Protein AF-A0A6A4GDG6-F1 (afdb_monomer_lite)

Secondary structure (DSSP, 8-state):
--------SSGGGSSS--PPPHHHHHHHHHHHHHTT------------GGGGGGEEEEEEE--SSS-SSPEEEEEE--TT------------GGGTT-HHHHHHHHHHHHHHHHHHHHHHH-SS--SSSSHHHHHHHHHHHHHHHHHHHHHHHTHHHHHHHHHHHHHHHHHHT-TTS-HHHHHHHHHHHHHHHHHHHHHHHHHHHHHHHHHHHHHHHTS------SSS---B-------------

Foldseek 3Di:
DPDPPPADLALVVDPVRDHDDPVVNVVVVVVCVVVVNDPPDPDDDDDDPVQVVQKDDWDFAQDLDPDPGTFTWIFGDDPPDDDDDPADDDQQPVCVPPPVLVVLCVVLVVVLVVLQVVQVPDPDDDPCRHNVNSVVVSVVVSVVVSVVVCVVPVCPLVVLLVVLVVVLVCLCPDPVDDPVVNVVVSVVSVVVNSVSVNVVVVSVVVVVVVRVVVCVVVVVDPPPDVPDDSDRDGDDDDPPPDDDD

Organism: NCBI:txid1447944

pLDDT: mean 79.0, std 18.46, range [26.09, 96.62]

Radius of gyration: 27.35 Å; chains: 1; bounding box: 69×47×77 Å

Structure (mmCIF, N/CA/C/O backbone):
data_AF-A0A6A4GDG6-F1
#
_entry.id   AF-A0A6A4GDG6-F1
#
loop_
_atom_site.group_PDB
_atom_site.id
_atom_site.type_symbol
_atom_site.label_atom_id
_atom_site.label_alt_id
_atom_site.label_comp_id
_atom_site.label_asym_id
_atom_site.label_entity_id
_atom_site.label_seq_id
_atom_site.pdbx_PDB_ins_code
_atom_site.Cartn_x
_atom_site.Cartn_y
_atom_site.Cartn_z
_atom_site.occupancy
_atom_site.B_iso_or_equiv
_atom_site.auth_seq_id
_atom_site.auth_comp_id
_atom_site.auth_asym_id
_atom_site.auth_atom_id
_atom_site.pdbx_PDB_model_num
ATOM 1 N N . MET A 1 1 ? -25.851 -30.439 31.034 1.00 38.09 1 MET A N 1
ATOM 2 C CA . MET A 1 1 ? -26.743 -29.830 30.026 1.00 38.09 1 MET A CA 1
ATOM 3 C C . MET A 1 1 ? -26.073 -28.561 29.542 1.00 38.09 1 MET A C 1
ATOM 5 O O . MET A 1 1 ? -25.935 -27.640 30.331 1.00 38.09 1 MET A O 1
ATOM 9 N N . VAL A 1 2 ? -25.572 -28.544 28.309 1.00 38.25 2 VAL A N 1
ATOM 10 C CA . VAL A 1 2 ? -25.059 -27.316 27.688 1.00 38.25 2 VAL A CA 1
ATOM 11 C C . VAL A 1 2 ? -26.288 -26.605 27.129 1.00 38.25 2 VAL A C 1
ATOM 13 O O . VAL A 1 2 ? -26.964 -27.162 26.268 1.00 38.25 2 VAL A O 1
ATOM 16 N N . GLY A 1 3 ? -26.663 -25.477 27.732 1.00 42.44 3 GLY A N 1
ATOM 17 C CA . GLY A 1 3 ? -27.833 -24.705 27.319 1.00 42.44 3 GLY A CA 1
ATOM 18 C C . GLY A 1 3 ? -27.707 -24.230 25.873 1.00 42.44 3 GLY A C 1
ATOM 19 O O . GLY A 1 3 ? -26.603 -24.049 25.364 1.00 42.44 3 GLY A O 1
ATOM 20 N N . ASP A 1 4 ? -28.846 -24.047 25.214 1.00 44.94 4 ASP A N 1
ATOM 21 C CA . ASP A 1 4 ? -28.922 -23.476 23.872 1.00 44.94 4 ASP A CA 1
ATOM 22 C C . ASP A 1 4 ? -28.447 -22.009 23.932 1.00 44.94 4 ASP A C 1
ATOM 24 O O . ASP A 1 4 ? -29.192 -21.115 24.328 1.00 44.94 4 ASP A O 1
ATOM 28 N N . CYS A 1 5 ? -27.172 -21.756 23.615 1.00 51.16 5 CYS A N 1
ATOM 29 C CA . CYS A 1 5 ? -26.533 -20.431 23.663 1.00 51.16 5 CYS A CA 1
ATOM 30 C C . CYS A 1 5 ? -26.937 -19.513 22.492 1.00 51.16 5 CYS A C 1
ATOM 32 O O . CYS A 1 5 ? -26.194 -18.606 22.131 1.00 51.16 5 CYS A O 1
ATOM 34 N N . ASN A 1 6 ? -28.090 -19.757 21.870 1.00 61.34 6 ASN A N 1
ATOM 35 C CA . ASN A 1 6 ? -28.528 -19.104 20.636 1.00 61.34 6 ASN A CA 1
ATOM 36 C C . ASN A 1 6 ? -29.620 -18.048 20.896 1.00 61.34 6 ASN A C 1
ATOM 38 O O . ASN A 1 6 ? -30.561 -17.884 20.112 1.00 61.34 6 ASN A O 1
ATOM 42 N N . MET A 1 7 ? -29.523 -17.374 22.044 1.00 71.19 7 MET A N 1
ATOM 43 C CA . MET A 1 7 ? -30.347 -16.216 22.376 1.00 71.19 7 MET A CA 1
ATOM 44 C C . MET A 1 7 ? -29.785 -14.985 21.654 1.00 71.19 7 MET A C 1
ATOM 46 O O . MET A 1 7 ? -28.577 -14.830 21.505 1.00 71.19 7 MET A O 1
ATOM 50 N N . VAL A 1 8 ? -30.689 -14.160 21.141 1.00 67.88 8 VAL A N 1
ATOM 51 C CA . VAL A 1 8 ? -30.407 -12.966 20.347 1.00 67.88 8 VAL A CA 1
ATOM 52 C C . VAL A 1 8 ? -31.390 -11.877 20.749 1.00 67.88 8 VAL A C 1
ATOM 54 O O . VAL A 1 8 ? -32.577 -12.166 20.932 1.00 67.88 8 VAL A O 1
ATOM 57 N N . GLU A 1 9 ? -30.873 -10.667 20.923 1.00 71.56 9 GLU A N 1
ATOM 58 C CA . GLU A 1 9 ? -31.606 -9.515 21.452 1.00 71.56 9 GLU A CA 1
ATOM 59 C C . GLU A 1 9 ? -32.645 -9.026 20.456 1.00 71.56 9 GLU A C 1
ATOM 61 O O . GLU A 1 9 ? -33.833 -8.970 20.777 1.00 71.56 9 GLU A O 1
ATOM 66 N N . GLU A 1 10 ? -32.233 -8.789 19.209 1.00 72.50 10 GLU A N 1
ATOM 67 C CA . GLU A 1 10 ? -33.164 -8.395 18.169 1.00 72.50 10 GLU A CA 1
ATOM 68 C C . GLU A 1 10 ? -33.565 -9.600 17.309 1.00 72.50 10 GLU A C 1
ATOM 70 O O . GLU A 1 10 ? -32.731 -10.417 16.905 1.00 72.50 10 GLU A O 1
ATOM 75 N N . PRO A 1 11 ? -34.846 -9.715 16.920 1.00 74.31 11 PRO A N 1
ATOM 76 C CA . PRO A 1 11 ? -35.287 -10.754 15.993 1.00 74.31 11 PRO A CA 1
ATOM 77 C C . PRO A 1 11 ? -34.554 -10.700 14.647 1.00 74.31 11 PRO A C 1
ATOM 79 O O . PRO A 1 11 ? -34.454 -11.727 13.976 1.00 74.31 11 PRO A O 1
ATOM 82 N N . MET A 1 12 ? -34.057 -9.516 14.258 1.00 69.56 12 MET A N 1
ATOM 83 C CA . MET A 1 12 ? -33.271 -9.296 13.039 1.00 69.56 12 MET A CA 1
ATOM 84 C C . MET A 1 12 ? -31.941 -10.046 13.056 1.00 69.56 12 MET A C 1
ATOM 86 O O . MET A 1 12 ? -31.413 -10.399 12.002 1.00 69.56 12 MET A O 1
ATOM 90 N N . ASP A 1 13 ? -31.448 -10.369 14.245 1.00 65.06 13 ASP A N 1
ATOM 91 C CA . ASP A 1 13 ? -30.139 -10.962 14.427 1.00 65.06 13 ASP A CA 1
ATOM 92 C C . ASP A 1 13 ? -30.105 -12.480 14.271 1.00 65.06 13 ASP A C 1
ATOM 94 O O . ASP A 1 13 ? -29.056 -13.115 14.403 1.00 65.06 13 ASP A O 1
ATOM 98 N N . ARG A 1 14 ? -31.258 -13.089 13.994 1.00 69.62 14 ARG A N 1
ATOM 99 C CA . ARG A 1 14 ? -31.385 -14.523 13.758 1.00 69.62 14 ARG A CA 1
ATOM 100 C C . ARG A 1 14 ? -32.107 -14.767 12.437 1.00 69.62 14 ARG A C 1
ATOM 102 O O . ARG A 1 14 ? -33.019 -14.042 12.051 1.00 69.62 14 ARG A O 1
ATOM 109 N N . LEU A 1 15 ? -31.756 -15.865 11.771 1.00 54.66 15 LEU A N 1
ATOM 110 C CA . LEU A 1 15 ? -32.492 -16.371 10.613 1.00 54.66 15 LEU A CA 1
ATOM 111 C C . LEU A 1 15 ? -33.004 -17.792 10.901 1.00 54.66 15 LEU A C 1
ATOM 113 O O . LEU A 1 15 ? -32.192 -18.661 11.221 1.00 54.66 15 LEU A O 1
ATOM 117 N N . PRO A 1 16 ? -34.319 -18.064 10.771 1.00 69.81 16 PRO A N 1
ATOM 118 C CA . PRO A 1 16 ? -35.394 -17.119 10.433 1.00 69.81 16 PRO A CA 1
ATOM 119 C C . PRO A 1 16 ? -35.642 -16.106 11.561 1.00 69.81 16 PRO A C 1
ATOM 121 O O . PRO A 1 16 ? -35.503 -16.474 12.725 1.00 69.81 16 PRO A O 1
ATOM 124 N N . MET A 1 17 ? -36.039 -14.872 11.221 1.00 77.25 17 MET A N 1
ATOM 125 C CA . MET A 1 17 ? -36.337 -13.829 12.215 1.00 77.25 17 MET A CA 1
ATOM 126 C C . MET A 1 17 ? -37.407 -14.338 13.183 1.00 77.25 17 MET A C 1
ATOM 128 O O . MET A 1 17 ? -38.542 -14.608 12.788 1.00 77.25 17 MET A O 1
ATOM 132 N N . ARG A 1 18 ? -37.024 -14.536 14.445 1.00 76.06 18 ARG A N 1
ATOM 133 C CA . ARG A 1 18 ? -37.922 -14.958 15.527 1.00 76.06 18 ARG A CA 1
ATOM 134 C C . ARG A 1 18 ? -37.472 -14.296 16.817 1.00 76.06 18 ARG A C 1
ATOM 136 O O . ARG A 1 18 ? -36.309 -14.424 17.195 1.00 76.06 18 ARG A O 1
ATOM 143 N N . SER A 1 19 ? -38.398 -13.657 17.511 1.00 77.31 19 SER A N 1
ATOM 144 C CA . SER A 1 19 ? -38.137 -13.099 18.834 1.00 77.31 19 SER A CA 1
ATOM 145 C C . SER A 1 19 ? -37.861 -14.215 19.842 1.00 77.31 19 SER A C 1
ATOM 147 O O . SER A 1 19 ? -38.465 -15.290 19.774 1.00 77.31 19 SER A O 1
ATOM 149 N N . ASN A 1 20 ? -36.941 -13.973 20.775 1.00 82.81 20 ASN A N 1
ATOM 150 C CA . ASN A 1 20 ? -36.818 -14.813 21.963 1.00 82.81 20 ASN A CA 1
ATOM 151 C C . ASN A 1 20 ? -37.909 -14.458 22.980 1.00 82.81 20 ASN A C 1
ATOM 153 O O . ASN A 1 20 ? -38.685 -13.522 22.785 1.00 82.81 20 ASN A O 1
ATOM 157 N N . LYS A 1 21 ? -38.018 -15.250 24.050 1.00 85.38 21 LYS A N 1
ATOM 158 C CA . LYS A 1 21 ? -38.962 -14.953 25.133 1.00 85.38 21 LYS A CA 1
ATOM 159 C C . LYS A 1 21 ? -38.570 -13.620 25.772 1.00 85.38 21 LYS A C 1
ATOM 161 O O . LYS A 1 21 ? -37.414 -13.487 26.157 1.00 85.38 21 LYS A O 1
ATOM 166 N N . ALA A 1 22 ? -39.528 -12.706 25.932 1.00 81.75 22 ALA A N 1
ATOM 167 C CA . ALA A 1 22 ? -39.302 -11.383 26.525 1.00 81.75 22 ALA A CA 1
ATOM 168 C C . ALA A 1 22 ? -38.526 -11.474 27.848 1.00 81.75 22 ALA A C 1
ATOM 170 O O . ALA A 1 22 ? -37.443 -10.924 27.947 1.00 81.75 22 ALA A O 1
ATOM 171 N N . ALA A 1 23 ? -38.954 -12.357 28.756 1.00 83.50 23 ALA A N 1
ATOM 172 C CA . ALA A 1 23 ? -38.288 -12.573 30.043 1.00 83.50 23 ALA A CA 1
ATOM 173 C C . ALA A 1 23 ? -36.791 -12.952 29.962 1.00 83.50 23 ALA A C 1
ATOM 175 O O . ALA A 1 23 ? -36.058 -12.729 30.917 1.00 83.50 23 ALA A O 1
ATOM 176 N N . LEU A 1 24 ? -36.330 -13.561 28.860 1.00 80.50 24 LEU A N 1
ATOM 177 C CA . LEU A 1 24 ? -34.904 -13.858 28.656 1.00 80.50 24 LEU A CA 1
ATOM 178 C C . LEU A 1 24 ? -34.122 -12.637 28.164 1.00 80.50 24 LEU A C 1
ATOM 180 O O . LEU A 1 24 ? -32.954 -12.504 28.512 1.00 80.50 24 LEU A O 1
ATOM 184 N N . VAL A 1 25 ? -34.749 -11.796 27.340 1.00 81.06 25 VAL A N 1
ATOM 185 C CA . VAL A 1 25 ? -34.162 -10.539 26.858 1.00 81.06 25 VAL A CA 1
ATOM 186 C C . VAL A 1 25 ? -34.097 -9.542 28.014 1.00 81.06 25 VAL A C 1
ATOM 188 O O . VAL A 1 25 ? -33.025 -9.025 28.294 1.00 81.06 25 VAL A O 1
ATOM 191 N N . ASP A 1 26 ? -35.184 -9.411 28.778 1.00 84.38 26 ASP A N 1
ATOM 192 C CA . ASP A 1 26 ? -35.259 -8.545 29.960 1.00 84.38 26 ASP A CA 1
ATOM 193 C C . ASP A 1 26 ? -34.197 -8.931 31.007 1.00 84.38 26 ASP A C 1
ATOM 195 O O . ASP A 1 26 ? -33.475 -8.080 31.515 1.00 84.38 26 ASP A O 1
ATOM 199 N N . ALA A 1 27 ? -34.019 -10.231 31.276 1.00 85.75 27 ALA A N 1
ATOM 200 C CA . ALA A 1 27 ? -32.991 -10.705 32.206 1.00 85.75 27 ALA A CA 1
ATOM 201 C C . ALA A 1 27 ? -31.555 -10.430 31.718 1.00 85.75 27 ALA A C 1
ATOM 203 O O . ALA A 1 27 ? -30.645 -10.259 32.532 1.00 85.75 27 ALA A O 1
ATOM 204 N N . LEU A 1 28 ? -31.330 -10.415 30.399 1.00 81.69 28 LEU A N 1
ATOM 205 C CA . LEU A 1 28 ? -30.042 -10.032 29.828 1.00 81.69 28 LEU A CA 1
ATOM 206 C C . LEU A 1 28 ? -29.818 -8.524 29.950 1.00 81.69 28 LEU A C 1
ATOM 208 O O . LEU A 1 28 ? -28.717 -8.114 30.307 1.00 81.69 28 LEU A O 1
ATOM 212 N N . ASP A 1 29 ? -30.838 -7.716 29.678 1.00 82.38 29 ASP A N 1
ATOM 213 C CA . ASP A 1 29 ? -30.764 -6.261 29.804 1.00 82.38 29 ASP A CA 1
ATOM 214 C C . ASP A 1 29 ? -30.529 -5.838 31.260 1.00 82.38 29 ASP A C 1
ATOM 216 O O . ASP A 1 29 ? -29.665 -4.998 31.525 1.00 82.38 29 ASP A O 1
ATOM 220 N N . ASP A 1 30 ? -31.179 -6.500 32.219 1.00 86.50 30 ASP A N 1
ATOM 221 C CA . ASP A 1 30 ? -30.915 -6.324 33.651 1.00 86.50 30 ASP A CA 1
ATOM 222 C C . ASP A 1 30 ? -29.470 -6.696 34.012 1.00 86.50 30 ASP A C 1
ATOM 224 O O . ASP A 1 30 ? -28.796 -5.972 34.753 1.00 86.50 30 ASP A O 1
ATOM 228 N N . LEU A 1 31 ? -28.952 -7.802 33.465 1.00 83.25 31 LEU A N 1
ATOM 229 C CA . LEU A 1 31 ? -27.565 -8.220 33.673 1.00 83.25 31 LEU A CA 1
ATOM 230 C C . LEU A 1 31 ? -26.576 -7.206 33.083 1.00 83.25 31 LEU A C 1
ATOM 232 O O . LEU A 1 31 ? -25.590 -6.865 33.737 1.00 83.25 31 LEU A O 1
ATOM 236 N N . LYS A 1 32 ? -26.836 -6.696 31.876 1.00 81.00 32 LYS A N 1
ATOM 237 C CA . LYS A 1 32 ? -26.015 -5.660 31.235 1.00 81.00 32 LYS A CA 1
ATOM 238 C C . LYS A 1 32 ? -26.018 -4.374 32.045 1.00 81.00 32 LYS A C 1
ATOM 240 O O . LYS A 1 32 ? -24.951 -3.824 32.290 1.00 81.00 32 LYS A O 1
ATOM 245 N N . SER A 1 33 ? -27.192 -3.935 32.495 1.00 83.12 33 SER A N 1
ATOM 246 C CA . SER A 1 33 ? -27.355 -2.767 33.362 1.00 83.12 33 SER A CA 1
ATOM 247 C C . SER A 1 33 ? -26.563 -2.930 34.663 1.00 83.12 33 SER A C 1
ATOM 249 O O . SER A 1 33 ? -25.775 -2.062 35.037 1.00 83.12 33 SER A O 1
ATOM 251 N N . THR A 1 34 ? -26.675 -4.101 35.297 1.00 89.44 34 THR A N 1
ATOM 252 C CA . THR A 1 34 ? -25.958 -4.438 36.536 1.00 89.44 34 THR A CA 1
ATOM 253 C C . THR A 1 34 ? -24.442 -4.432 36.342 1.00 89.44 34 THR A C 1
ATOM 255 O O . THR A 1 34 ? -23.703 -3.951 37.199 1.00 89.44 34 THR A O 1
ATOM 258 N N . LEU A 1 35 ? -23.969 -4.960 35.213 1.00 83.81 35 LEU A N 1
ATOM 259 C CA . LEU A 1 35 ? -22.548 -5.031 34.876 1.00 83.81 35 LEU A CA 1
ATOM 260 C C . LEU A 1 35 ? -22.025 -3.765 34.180 1.00 83.81 35 LEU A C 1
ATOM 262 O O . LEU A 1 35 ? -20.855 -3.733 33.804 1.00 83.81 35 LEU A O 1
ATOM 266 N N . GLN A 1 36 ? -22.871 -2.743 33.996 1.00 78.25 36 GLN A N 1
ATOM 267 C CA . GLN A 1 36 ? -22.561 -1.520 33.247 1.00 78.25 36 GLN A CA 1
ATOM 268 C C . GLN A 1 36 ? -21.996 -1.814 31.843 1.00 78.25 36 GLN A C 1
ATOM 270 O O . GLN A 1 36 ? -21.101 -1.131 31.344 1.00 78.25 36 GLN A O 1
ATOM 275 N N . MET A 1 37 ? -22.500 -2.873 31.204 1.00 65.88 37 MET A N 1
ATOM 276 C CA . MET A 1 37 ? -22.090 -3.286 29.867 1.00 65.88 37 MET A CA 1
ATOM 277 C C . MET A 1 37 ? -22.925 -2.556 28.820 1.00 65.88 37 MET A C 1
ATOM 279 O O . MET A 1 37 ? -24.129 -2.769 28.706 1.00 65.88 37 MET A O 1
ATOM 283 N N . GLU A 1 38 ? -22.270 -1.741 28.002 1.00 60.72 38 GLU A N 1
ATOM 284 C CA . GLU A 1 38 ? -22.886 -1.142 26.821 1.00 60.72 38 GLU A CA 1
ATOM 285 C C . GLU A 1 38 ? -22.623 -2.018 25.590 1.00 60.72 38 GLU A C 1
ATOM 287 O O . GLU A 1 38 ? -21.466 -2.250 25.218 1.00 60.72 38 GLU A O 1
ATOM 292 N N . ASP A 1 39 ? -23.685 -2.476 24.917 1.00 58.97 39 ASP A N 1
ATOM 293 C CA . ASP A 1 39 ? -23.534 -3.099 23.600 1.00 58.97 39 ASP A CA 1
ATOM 294 C C . ASP A 1 39 ? -23.290 -2.016 22.542 1.00 58.97 39 ASP A C 1
ATOM 296 O O . ASP A 1 39 ? -24.206 -1.378 22.028 1.00 58.97 39 ASP A O 1
ATOM 300 N N . ARG A 1 40 ? -22.012 -1.774 22.239 1.00 58.09 40 ARG A N 1
ATOM 301 C CA . ARG A 1 40 ? -21.582 -0.824 21.201 1.00 58.09 40 ARG A CA 1
ATOM 302 C C . ARG A 1 40 ? -21.318 -1.498 19.845 1.00 58.09 40 ARG A C 1
ATOM 304 O O . ARG A 1 40 ? -20.827 -0.838 18.928 1.00 58.09 40 ARG A O 1
ATOM 311 N N . CYS A 1 41 ? -21.570 -2.805 19.697 1.00 60.81 41 CYS A N 1
ATOM 312 C CA . CYS A 1 41 ? -21.223 -3.569 18.491 1.00 60.81 41 CYS A CA 1
ATOM 313 C C . CYS A 1 41 ? -22.431 -3.786 17.564 1.00 60.81 41 CYS A C 1
ATOM 315 O O . CYS A 1 41 ? -22.992 -4.876 17.462 1.00 60.81 41 CYS A O 1
ATOM 317 N N . LEU A 1 42 ? -22.779 -2.740 16.814 1.00 71.75 42 LEU A N 1
ATOM 318 C CA . LEU A 1 42 ? -23.884 -2.761 15.844 1.00 71.75 42 LEU A CA 1
ATOM 319 C C . LEU A 1 42 ? -23.565 -3.557 14.562 1.00 71.75 42 LEU A C 1
ATOM 321 O O . LEU A 1 42 ? -24.458 -4.083 13.901 1.00 71.75 42 LEU A O 1
ATOM 325 N N . ASP A 1 43 ? -22.289 -3.665 14.190 1.00 80.31 43 ASP A N 1
ATOM 326 C CA . ASP A 1 43 ? -21.874 -4.234 12.906 1.00 80.31 43 ASP A CA 1
ATOM 327 C C . ASP A 1 43 ? -21.747 -5.771 12.958 1.00 80.31 43 ASP A C 1
ATOM 329 O O . ASP A 1 43 ? -20.853 -6.320 13.606 1.00 80.31 43 ASP A O 1
ATOM 333 N N . ARG A 1 44 ? -22.619 -6.487 12.230 1.00 79.31 44 ARG A N 1
ATOM 334 C CA . ARG A 1 44 ? -22.732 -7.962 12.266 1.00 79.31 44 ARG A CA 1
ATOM 335 C C . ARG A 1 44 ? -22.587 -8.585 10.875 1.00 79.31 44 ARG A C 1
ATOM 337 O O . ARG A 1 44 ? -22.995 -8.011 9.867 1.00 79.31 44 ARG A O 1
ATOM 344 N N . ILE A 1 45 ? -22.003 -9.786 10.802 1.00 82.56 45 ILE A N 1
ATOM 345 C CA . ILE A 1 45 ? -21.896 -10.568 9.556 1.00 82.56 45 ILE A CA 1
ATOM 346 C C . ILE A 1 45 ? -22.465 -11.967 9.792 1.00 82.56 45 ILE A C 1
ATOM 348 O O . ILE A 1 45 ? -21.859 -12.785 10.481 1.00 82.56 45 ILE A O 1
ATOM 352 N N . TYR A 1 46 ? -23.597 -12.263 9.156 1.00 84.50 46 TYR A N 1
ATOM 353 C CA . TYR A 1 46 ? -24.209 -13.590 9.192 1.00 84.50 46 TYR A CA 1
ATOM 354 C C . TYR A 1 46 ? -23.627 -14.502 8.117 1.00 84.50 46 TYR A C 1
ATOM 356 O O . TYR A 1 46 ? -23.493 -14.128 6.950 1.00 84.50 46 TYR A O 1
ATOM 364 N N . VAL A 1 47 ? -23.312 -15.735 8.508 1.00 81.62 47 VAL A N 1
ATOM 365 C CA . VAL A 1 47 ? -22.798 -16.775 7.616 1.00 81.62 47 VAL A CA 1
ATOM 366 C C . VAL A 1 47 ? -23.657 -18.020 7.791 1.00 81.62 47 VAL A C 1
ATOM 368 O O . VAL A 1 47 ? -23.969 -18.422 8.907 1.00 81.62 47 VAL A O 1
ATOM 371 N N . ARG A 1 48 ? -24.039 -18.659 6.680 1.00 82.38 48 ARG A N 1
ATOM 372 C CA . ARG A 1 48 ? -24.719 -19.961 6.719 1.00 82.38 48 ARG A CA 1
ATOM 373 C C . ARG A 1 48 ? -23.796 -20.994 7.366 1.00 82.38 48 ARG A C 1
ATOM 375 O O . ARG A 1 48 ? -22.629 -21.053 6.999 1.00 82.38 48 ARG A O 1
ATOM 382 N N . THR A 1 49 ? -24.322 -21.875 8.213 1.00 82.12 49 THR A N 1
ATOM 383 C CA . THR A 1 49 ? -23.539 -22.919 8.905 1.00 82.12 49 THR A CA 1
ATOM 384 C C . THR A 1 49 ? -22.674 -23.751 7.952 1.00 82.12 49 THR A C 1
ATOM 386 O O . THR A 1 49 ? -21.515 -23.999 8.219 1.00 82.12 49 THR A O 1
ATOM 389 N N . GLN A 1 50 ? -23.173 -24.087 6.761 1.00 83.50 50 GLN A N 1
ATOM 390 C CA . GLN A 1 50 ? -22.405 -24.831 5.743 1.00 83.50 50 GLN A CA 1
ATOM 391 C C . GLN A 1 50 ? -21.186 -24.067 5.184 1.00 83.50 50 GLN A C 1
ATOM 393 O O . GLN A 1 50 ? -20.340 -24.633 4.494 1.00 83.50 50 GLN A O 1
ATOM 398 N N . CYS A 1 51 ? -21.130 -22.757 5.403 1.00 81.25 51 CYS A N 1
ATOM 399 C CA . CYS A 1 51 ? -20.073 -21.869 4.945 1.00 81.25 51 CYS A CA 1
ATOM 400 C C . CYS A 1 51 ? -19.141 -21.428 6.082 1.00 81.25 51 CYS A C 1
ATOM 402 O O . CYS A 1 51 ? -18.145 -20.772 5.777 1.00 81.25 51 CYS A O 1
ATOM 404 N N . SER A 1 52 ? -19.423 -21.778 7.347 1.00 83.75 52 SER A N 1
ATOM 405 C CA . SER A 1 52 ? -18.610 -21.360 8.501 1.00 83.75 52 SER A CA 1
ATOM 406 C C . SER A 1 52 ? -17.169 -21.835 8.381 1.00 83.75 52 SER A C 1
ATOM 408 O O . SER A 1 52 ? -16.254 -21.048 8.598 1.00 83.75 52 SER A O 1
ATOM 410 N N . ASP A 1 53 ? -16.969 -23.070 7.921 1.00 86.00 53 ASP A N 1
ATOM 411 C CA . ASP A 1 53 ? -15.645 -23.695 7.785 1.00 86.00 53 ASP A CA 1
ATOM 412 C C . ASP A 1 53 ? -14.750 -22.970 6.771 1.00 86.00 53 ASP A C 1
ATOM 414 O O . ASP A 1 53 ? -13.527 -23.086 6.785 1.00 86.00 53 ASP A O 1
ATOM 418 N N . ASN A 1 54 ? -15.365 -22.192 5.880 1.00 86.94 54 ASN A N 1
ATOM 419 C CA . ASN A 1 54 ? -14.694 -21.419 4.846 1.00 86.94 54 ASN A CA 1
ATOM 420 C C . ASN A 1 54 ? -14.517 -19.934 5.214 1.00 86.94 54 ASN A C 1
ATOM 422 O O . ASN A 1 54 ? -13.981 -19.164 4.409 1.00 86.94 54 ASN A O 1
ATOM 426 N N . CYS A 1 55 ? -14.987 -19.524 6.395 1.00 88.88 55 CYS A N 1
ATOM 427 C CA . CYS A 1 55 ? -14.879 -18.171 6.926 1.00 88.88 55 CYS A CA 1
ATOM 428 C C . CYS A 1 55 ? -13.784 -18.105 7.992 1.00 88.88 55 CYS A C 1
ATOM 430 O O . CYS A 1 55 ? -13.842 -18.781 9.012 1.00 88.88 55 CYS A O 1
ATOM 432 N N . PHE A 1 56 ? -12.792 -17.243 7.797 1.00 89.31 56 PHE A N 1
ATOM 433 C CA . PHE A 1 56 ? -11.663 -17.104 8.716 1.00 89.31 56 PHE A CA 1
ATOM 434 C C . PHE A 1 56 ? -11.151 -15.661 8.763 1.00 89.31 56 PHE A C 1
ATOM 436 O O . PHE A 1 56 ? -11.517 -14.821 7.940 1.00 89.31 56 PHE A O 1
ATOM 443 N N . LYS A 1 57 ? -10.253 -15.368 9.716 1.00 89.38 57 LYS A N 1
ATOM 444 C CA . LYS A 1 57 ? -9.666 -14.026 9.927 1.00 89.38 57 LYS A CA 1
ATOM 445 C C . LYS A 1 57 ? -10.733 -12.940 10.115 1.00 89.38 57 LYS A C 1
ATOM 447 O O . LYS A 1 57 ? -10.709 -11.924 9.421 1.00 89.38 57 LYS A O 1
ATOM 452 N N . TRP A 1 58 ? -11.641 -13.184 11.054 1.00 89.25 58 TRP A N 1
ATOM 453 C CA . TRP A 1 58 ? -12.576 -12.188 11.566 1.00 89.25 58 TRP A CA 1
ATOM 454 C C . TRP A 1 58 ? -11.800 -11.067 12.256 1.00 89.25 58 TRP A C 1
ATOM 456 O O . TRP A 1 58 ? -10.907 -11.339 13.059 1.00 89.25 58 TRP A O 1
ATOM 466 N N . LYS A 1 59 ? -12.072 -9.821 11.873 1.00 86.38 59 LYS A N 1
ATOM 467 C CA . LYS A 1 59 ? -11.338 -8.640 12.335 1.00 86.38 59 LYS A CA 1
ATOM 468 C C . LYS A 1 59 ? -12.270 -7.449 12.476 1.00 86.38 59 LYS A C 1
ATOM 470 O O . LYS A 1 59 ? -13.089 -7.219 11.588 1.00 86.38 59 LYS A O 1
ATOM 475 N N . ILE A 1 60 ? -12.061 -6.670 13.531 1.00 87.00 60 ILE A N 1
ATOM 476 C CA . ILE A 1 60 ? -12.687 -5.367 13.749 1.00 87.00 60 ILE A CA 1
ATOM 477 C C . ILE A 1 60 ? -11.558 -4.338 13.708 1.00 87.00 60 ILE A C 1
ATOM 479 O O . ILE A 1 60 ? -10.731 -4.282 14.613 1.00 87.00 60 ILE A O 1
ATOM 483 N N . GLU A 1 61 ? -11.468 -3.579 12.621 1.00 84.81 61 GLU A N 1
ATOM 484 C CA . GLU A 1 61 ? -10.361 -2.647 12.368 1.00 84.81 61 GLU A CA 1
ATOM 485 C C . GLU A 1 61 ? -10.902 -1.236 12.123 1.00 84.81 61 GLU A C 1
ATOM 487 O O . GLU A 1 61 ? -12.059 -1.051 11.747 1.00 84.81 61 GLU A O 1
ATOM 492 N N . LEU A 1 62 ? -10.068 -0.216 12.323 1.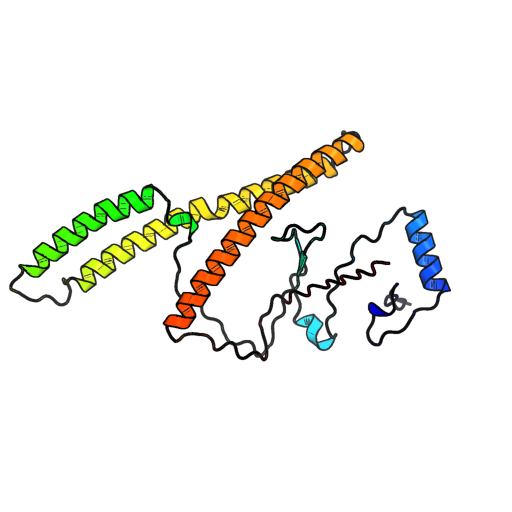00 84.31 62 LEU A N 1
ATOM 493 C CA . LEU A 1 62 ? -10.450 1.149 11.974 1.00 84.31 62 LEU A CA 1
ATOM 494 C C . LEU A 1 62 ? -10.747 1.256 10.476 1.00 84.31 62 LEU A C 1
ATOM 496 O O . LEU A 1 62 ? -10.044 0.718 9.619 1.00 84.31 62 LEU A O 1
ATOM 500 N N . SER A 1 63 ? -11.828 1.962 10.178 1.00 82.31 63 SER A N 1
ATOM 501 C CA . SER A 1 63 ? -12.298 2.204 8.827 1.00 82.31 63 SER A CA 1
ATOM 502 C C . SER A 1 63 ? -11.384 3.201 8.105 1.00 82.31 63 SER A C 1
ATOM 504 O O . SER A 1 63 ? -10.916 4.190 8.667 1.00 82.31 63 SER A O 1
ATOM 506 N N . GLY A 1 64 ? -11.156 2.974 6.808 1.00 79.00 64 GLY A N 1
ATOM 507 C CA . GLY A 1 64 ? -10.514 3.963 5.935 1.00 79.00 64 GLY A CA 1
ATOM 508 C C . GLY A 1 64 ? -11.425 5.139 5.558 1.00 79.00 64 GLY A C 1
ATOM 509 O O . GLY A 1 64 ? -11.019 5.989 4.767 1.00 79.00 64 GLY A O 1
ATOM 510 N N . LEU A 1 65 ? -12.657 5.155 6.063 1.00 80.38 65 LEU A N 1
ATOM 511 C CA . LEU A 1 65 ? -13.656 6.198 5.871 1.00 80.38 65 LEU A CA 1
ATOM 512 C C . LEU A 1 65 ? -13.818 6.970 7.184 1.00 80.38 65 LEU A C 1
ATOM 514 O O . LEU A 1 65 ? -13.555 6.440 8.262 1.00 80.38 65 LEU A O 1
ATOM 518 N N . LYS A 1 66 ? -14.232 8.236 7.096 1.00 79.62 66 LYS A N 1
ATOM 519 C CA . LYS A 1 66 ? -14.520 9.055 8.276 1.00 79.62 66 LYS A CA 1
ATOM 520 C C . LYS A 1 66 ? -15.876 8.627 8.842 1.00 79.62 66 LYS A C 1
ATOM 522 O O . LYS A 1 66 ? -16.896 9.211 8.500 1.00 79.62 66 LYS A O 1
ATOM 527 N N . THR A 1 67 ? -15.855 7.570 9.640 1.00 83.12 67 THR A N 1
ATOM 528 C CA . THR A 1 67 ? -17.003 7.011 10.353 1.00 83.12 67 THR A CA 1
ATOM 529 C C . THR A 1 67 ? -16.630 6.863 11.822 1.00 83.12 67 THR A C 1
ATOM 531 O O . THR A 1 67 ? -15.467 6.630 12.154 1.00 83.12 67 THR A O 1
ATOM 534 N N . ASP A 1 68 ? -17.616 7.003 12.687 1.00 76.12 68 ASP A N 1
ATOM 535 C CA . ASP A 1 68 ? -17.581 6.652 14.109 1.00 76.12 68 ASP A CA 1
ATOM 536 C C . ASP A 1 68 ? -17.622 5.130 14.343 1.00 76.12 68 ASP A C 1
ATOM 538 O O . ASP A 1 68 ? -17.221 4.653 15.401 1.00 76.12 68 ASP A O 1
ATOM 542 N N . HIS A 1 69 ? -17.984 4.353 13.321 1.00 81.06 69 HIS A N 1
ATOM 543 C CA . HIS A 1 69 ? -17.930 2.891 13.342 1.00 81.06 69 HIS A CA 1
ATOM 544 C C . HIS A 1 69 ? -16.568 2.312 12.924 1.00 81.06 69 HIS A C 1
ATOM 546 O O . HIS A 1 69 ? -15.908 2.797 11.992 1.00 81.06 69 HIS A O 1
ATOM 552 N N . LYS A 1 70 ? -16.179 1.204 13.573 1.00 83.81 70 LYS A N 1
ATOM 553 C CA . LYS A 1 70 ? -15.089 0.325 13.121 1.00 83.81 70 LYS A CA 1
ATOM 554 C C . LYS A 1 70 ? -15.609 -0.631 12.047 1.00 83.81 70 LYS A C 1
ATOM 556 O O . LYS A 1 70 ? -16.755 -1.049 12.056 1.00 83.81 70 LYS A O 1
ATOM 561 N N . MET A 1 71 ? -14.744 -1.017 11.121 1.00 85.56 71 MET A N 1
ATOM 562 C CA . MET A 1 71 ? -15.090 -1.937 10.047 1.00 85.56 71 MET A CA 1
ATOM 563 C C . MET A 1 71 ? -14.932 -3.387 10.501 1.00 85.56 71 MET A C 1
ATOM 565 O O . MET A 1 71 ? -13.821 -3.839 10.793 1.00 85.56 71 MET A O 1
ATOM 569 N N . VAL A 1 72 ? -16.030 -4.139 10.472 1.00 87.19 72 VAL A N 1
ATOM 570 C CA . VAL A 1 72 ? -16.016 -5.593 10.658 1.00 87.19 72 VAL A CA 1
ATOM 571 C C . VAL A 1 72 ? -15.719 -6.269 9.323 1.00 87.19 72 VAL A C 1
ATOM 573 O O . VAL A 1 72 ? -16.283 -5.927 8.282 1.00 87.19 72 VAL A O 1
ATOM 576 N N . SER A 1 73 ? -14.786 -7.219 9.317 1.00 88.56 73 SER A N 1
ATOM 577 C CA . SER A 1 73 ? -14.407 -7.940 8.104 1.00 88.56 73 SER A CA 1
ATOM 578 C C . SER A 1 73 ? -14.137 -9.417 8.359 1.00 88.56 73 SER A C 1
ATOM 580 O O . SER A 1 73 ? -13.563 -9.800 9.376 1.00 88.56 73 SER A O 1
ATOM 582 N N . VAL A 1 74 ? -14.516 -10.243 7.384 1.00 89.81 74 VAL A N 1
ATOM 583 C CA . VAL A 1 74 ? -14.256 -11.686 7.340 1.00 89.81 74 VAL A CA 1
ATOM 584 C C . VAL A 1 74 ? -13.604 -12.041 6.005 1.00 89.81 74 VAL A C 1
ATOM 586 O O . VAL A 1 74 ? -13.882 -11.416 4.973 1.00 89.81 74 VAL A O 1
ATOM 589 N N . ARG A 1 75 ? -12.710 -13.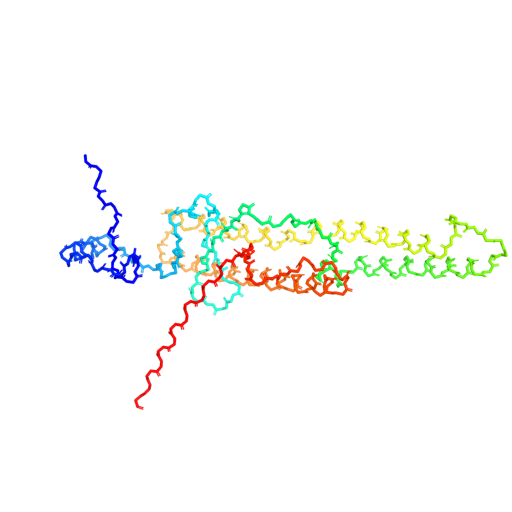035 5.995 1.00 88.44 75 ARG A N 1
ATOM 590 C CA . ARG A 1 75 ? -12.258 -13.660 4.747 1.00 88.44 75 ARG A CA 1
ATOM 591 C C . ARG A 1 75 ? -13.067 -14.914 4.485 1.00 88.44 75 ARG A C 1
ATOM 593 O O . ARG A 1 75 ? -13.153 -15.780 5.344 1.00 88.44 75 ARG A O 1
ATOM 600 N N . PHE A 1 76 ? -13.585 -15.012 3.270 1.00 89.00 76 PHE A N 1
ATOM 601 C CA . PHE A 1 76 ? -14.308 -16.175 2.785 1.00 89.00 76 PHE A CA 1
ATOM 602 C C . PHE A 1 76 ? -13.564 -16.796 1.603 1.00 89.00 76 PHE A C 1
ATOM 604 O O . PHE A 1 76 ? -13.147 -16.074 0.692 1.00 89.00 76 PHE A O 1
ATOM 611 N N . THR A 1 77 ? -13.406 -18.118 1.602 1.00 85.19 77 THR A N 1
ATOM 612 C CA . THR A 1 77 ? -12.853 -18.880 0.470 1.00 85.19 77 THR A CA 1
ATOM 613 C C . THR A 1 77 ? -13.877 -19.854 -0.078 1.00 85.19 77 THR A C 1
ATOM 615 O O . THR A 1 77 ? -14.574 -20.508 0.679 1.00 85.19 77 THR A O 1
ATOM 618 N N . SER A 1 78 ? -13.951 -20.021 -1.397 1.00 82.12 78 SER A N 1
ATOM 619 C CA . SER A 1 78 ? -14.755 -21.103 -1.977 1.00 82.12 78 SER A CA 1
ATOM 620 C C . SER A 1 78 ? -13.841 -22.201 -2.505 1.00 82.12 78 SER A C 1
ATOM 622 O O . SER A 1 78 ? -12.778 -21.900 -3.046 1.00 82.12 78 SER A O 1
ATOM 624 N N . LYS A 1 79 ? -14.266 -23.467 -2.400 1.00 78.00 79 LYS A N 1
ATOM 625 C CA . LYS A 1 79 ? -13.541 -24.610 -2.989 1.00 78.00 79 LYS A CA 1
ATOM 626 C C . LYS A 1 79 ? -13.347 -24.463 -4.505 1.00 78.00 79 LYS A C 1
ATOM 628 O O . LYS A 1 79 ? -12.391 -24.986 -5.053 1.00 78.00 79 LYS A O 1
ATOM 633 N N . SER A 1 80 ? -14.241 -23.728 -5.171 1.00 81.56 80 SER A N 1
ATOM 634 C CA . SER A 1 80 ? -14.188 -23.437 -6.607 1.00 81.56 80 SER A CA 1
ATOM 635 C C . SER A 1 80 ? -13.488 -22.115 -6.946 1.00 81.56 80 SER A C 1
ATOM 637 O O . SER A 1 80 ? -13.660 -21.618 -8.057 1.00 81.56 80 SER A O 1
ATOM 639 N N . ALA A 1 81 ? -12.800 -21.469 -5.998 1.00 76.50 81 ALA A N 1
ATOM 640 C CA . ALA A 1 81 ? -12.131 -20.204 -6.279 1.00 76.50 81 ALA A CA 1
ATOM 641 C C . ALA A 1 81 ? -10.990 -20.439 -7.287 1.00 76.50 81 ALA A C 1
ATOM 643 O O . ALA A 1 81 ? -10.160 -21.320 -7.055 1.00 76.50 81 ALA A O 1
ATOM 644 N N . PRO A 1 82 ? -10.922 -19.675 -8.391 1.00 79.25 82 PRO A N 1
ATOM 645 C CA . PRO A 1 82 ? -9.849 -19.838 -9.361 1.00 79.25 82 PRO A CA 1
ATOM 646 C C . PRO A 1 82 ? -8.502 -19.492 -8.724 1.00 79.25 82 PRO A C 1
ATOM 648 O O . PRO A 1 82 ? -8.407 -18.590 -7.885 1.00 79.25 82 PRO A O 1
ATOM 651 N N . LEU A 1 83 ? -7.444 -20.183 -9.153 1.00 77.44 83 LEU A N 1
ATOM 652 C CA . LEU A 1 83 ? -6.087 -19.869 -8.725 1.00 77.44 83 LEU A CA 1
ATOM 653 C C . LEU A 1 83 ? -5.692 -18.489 -9.271 1.00 77.44 83 LEU A C 1
ATOM 655 O O . LEU A 1 83 ? -5.416 -18.321 -10.458 1.00 77.44 83 LEU A O 1
ATOM 659 N N . VAL A 1 84 ? -5.663 -17.487 -8.395 1.00 72.19 84 VAL A N 1
ATOM 660 C CA . VAL A 1 84 ? -5.189 -16.145 -8.743 1.00 72.19 84 VAL A CA 1
ATOM 661 C C . VAL A 1 84 ? -3.662 -16.147 -8.684 1.00 72.19 84 VAL A C 1
ATOM 663 O O . VAL A 1 84 ? -3.079 -16.194 -7.602 1.00 72.19 84 VAL A O 1
ATOM 666 N N . GLY A 1 85 ? -3.009 -16.103 -9.848 1.00 74.75 85 GLY A N 1
ATOM 667 C CA . GLY A 1 85 ? -1.551 -15.988 -9.939 1.00 74.75 85 GLY A CA 1
ATOM 668 C C . GLY A 1 85 ? -1.013 -14.684 -9.329 1.00 74.75 85 GLY A C 1
ATOM 669 O O . GLY A 1 85 ? -1.754 -13.731 -9.092 1.00 74.75 85 GLY A O 1
ATOM 670 N N . GLY A 1 86 ? 0.306 -14.613 -9.115 1.00 70.19 86 GLY A N 1
ATOM 671 C CA . GLY A 1 86 ? 0.970 -13.491 -8.427 1.00 70.19 86 GLY A CA 1
ATOM 672 C C . GLY A 1 86 ? 0.811 -12.109 -9.082 1.00 70.19 86 GLY A C 1
ATOM 673 O O . GLY A 1 86 ? 1.081 -11.091 -8.444 1.00 70.19 86 GLY A O 1
ATOM 674 N N . GLY A 1 87 ? 0.325 -12.056 -10.324 1.00 75.00 87 GLY A N 1
ATOM 675 C CA . GLY A 1 87 ? 0.083 -10.814 -11.046 1.00 75.00 87 GLY A CA 1
ATOM 676 C C . GLY A 1 87 ? 1.338 -10.196 -11.653 1.00 75.00 87 GLY A C 1
ATOM 677 O O . GLY A 1 87 ? 2.454 -10.685 -11.485 1.00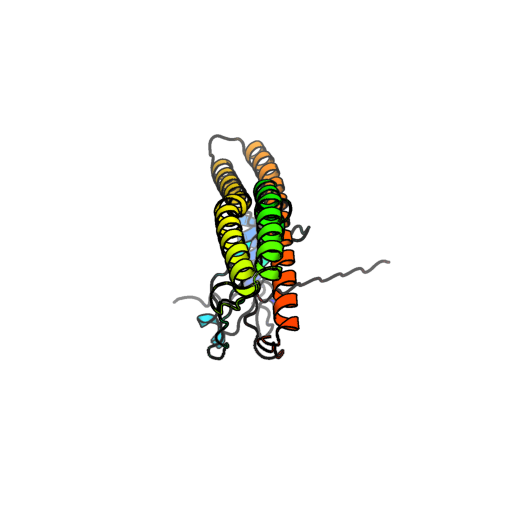 75.00 87 GLY A O 1
ATOM 678 N N . ARG A 1 88 ? 1.153 -9.091 -12.382 1.00 76.88 88 ARG A N 1
ATOM 679 C CA . ARG A 1 88 ? 2.268 -8.257 -12.844 1.00 76.88 88 ARG A CA 1
ATOM 680 C C . ARG A 1 88 ? 2.661 -7.282 -11.742 1.00 76.88 88 ARG A C 1
ATOM 682 O O . ARG A 1 88 ? 1.808 -6.716 -11.058 1.00 76.88 88 ARG A O 1
ATOM 689 N N . TRP A 1 89 ? 3.963 -7.074 -11.588 1.00 82.31 89 TRP A N 1
ATOM 690 C CA . TRP A 1 89 ? 4.473 -6.100 -10.634 1.00 82.31 89 TRP A CA 1
ATOM 691 C C . TRP A 1 89 ? 4.112 -4.678 -11.081 1.00 82.31 89 TRP A C 1
ATOM 693 O O . TRP A 1 89 ? 4.333 -4.312 -12.234 1.00 82.31 89 TRP A O 1
ATOM 703 N N . VAL A 1 90 ? 3.575 -3.890 -10.149 1.00 85.19 90 VAL A N 1
ATOM 704 C CA . VAL A 1 90 ? 3.256 -2.470 -10.326 1.00 85.19 90 VAL A CA 1
ATOM 705 C C . VAL A 1 90 ? 4.090 -1.687 -9.326 1.00 85.19 90 VAL A C 1
ATOM 707 O O . VAL A 1 90 ? 4.116 -2.034 -8.141 1.00 85.19 90 VAL A O 1
ATOM 710 N N . MET A 1 91 ? 4.768 -0.639 -9.793 1.00 86.06 91 MET A N 1
ATOM 711 C CA . MET A 1 91 ? 5.533 0.220 -8.900 1.00 86.06 91 MET A CA 1
ATOM 712 C C . MET A 1 91 ? 4.587 0.919 -7.913 1.00 86.06 91 MET A C 1
ATOM 714 O O . MET A 1 91 ? 3.592 1.508 -8.340 1.00 86.06 91 MET A O 1
ATOM 718 N N . PRO A 1 92 ? 4.873 0.875 -6.599 1.00 85.44 92 PRO A N 1
ATOM 719 C CA . PRO A 1 92 ? 4.093 1.617 -5.626 1.00 85.44 92 PRO A CA 1
ATOM 720 C C . PRO A 1 92 ? 4.014 3.114 -5.947 1.00 85.44 92 PRO A C 1
ATOM 722 O O . PRO A 1 92 ? 5.043 3.755 -6.142 1.00 85.44 92 PRO A O 1
ATOM 725 N N . THR A 1 93 ? 2.810 3.690 -5.950 1.00 84.75 93 THR A N 1
ATOM 726 C CA . THR A 1 93 ? 2.580 5.094 -6.348 1.00 84.75 93 THR A CA 1
ATOM 727 C C . THR A 1 93 ? 3.361 6.095 -5.499 1.00 84.75 93 THR A C 1
ATOM 729 O O . THR A 1 93 ? 3.882 7.076 -6.011 1.00 84.75 93 THR A O 1
ATOM 732 N N . HIS A 1 94 ? 3.533 5.826 -4.206 1.00 82.25 94 HIS A N 1
ATOM 733 C CA . HIS A 1 94 ? 4.319 6.679 -3.310 1.00 82.25 94 HIS A CA 1
ATOM 734 C C . HIS A 1 94 ? 5.828 6.691 -3.619 1.00 82.25 94 HIS A C 1
ATOM 736 O O . HIS A 1 94 ? 6.549 7.514 -3.060 1.00 82.25 94 HIS A O 1
ATOM 742 N N . LEU A 1 95 ? 6.328 5.784 -4.467 1.00 88.06 95 LEU A N 1
ATOM 743 C CA . LEU A 1 95 ? 7.720 5.795 -4.922 1.00 88.06 95 LEU A CA 1
ATOM 744 C C . LEU A 1 95 ? 7.946 6.695 -6.139 1.00 88.06 95 LEU A C 1
ATOM 746 O O . LEU A 1 95 ? 9.102 6.985 -6.427 1.00 88.06 95 LEU A O 1
ATOM 750 N N . LEU A 1 96 ? 6.887 7.168 -6.810 1.00 87.25 96 LEU A N 1
ATOM 751 C CA . LEU A 1 96 ? 6.999 8.060 -7.974 1.00 87.25 96 LEU A CA 1
ATOM 752 C C . LEU A 1 96 ? 7.792 9.332 -7.651 1.00 87.25 96 LEU A C 1
ATOM 754 O O . LEU A 1 96 ? 8.587 9.786 -8.460 1.00 87.25 96 LEU A O 1
ATOM 758 N N . TYR A 1 97 ? 7.619 9.862 -6.440 1.00 86.75 97 TYR A N 1
ATOM 759 C CA . TYR A 1 97 ? 8.267 11.093 -5.981 1.00 86.75 97 TYR A CA 1
ATOM 760 C C . TYR A 1 97 ? 9.533 10.832 -5.150 1.00 86.75 97 TYR A C 1
ATOM 762 O O . TYR A 1 97 ? 9.991 11.697 -4.404 1.00 86.75 97 TYR A O 1
ATOM 770 N N . ASN A 1 98 ? 10.090 9.618 -5.197 1.00 92.25 98 ASN A N 1
ATOM 771 C CA . ASN A 1 98 ? 11.305 9.316 -4.453 1.00 92.25 98 ASN A CA 1
ATOM 772 C C . ASN A 1 98 ? 12.524 9.920 -5.162 1.00 92.25 98 ASN A C 1
ATOM 774 O O . ASN A 1 98 ? 12.900 9.444 -6.229 1.00 92.25 98 ASN A O 1
ATOM 778 N N . LYS A 1 99 ? 13.182 10.897 -4.524 1.00 93.94 99 LYS A N 1
ATOM 779 C CA . LYS A 1 99 ? 14.366 11.574 -5.079 1.00 93.94 99 LYS A CA 1
ATOM 780 C C . LYS A 1 99 ? 15.435 10.599 -5.583 1.00 93.94 99 LYS A C 1
ATOM 782 O O . LYS A 1 99 ? 15.875 10.725 -6.709 1.00 93.94 99 LYS A O 1
ATOM 787 N N . THR A 1 100 ? 15.776 9.560 -4.817 1.00 93.19 100 THR A N 1
ATOM 788 C CA . THR A 1 100 ? 16.800 8.596 -5.254 1.00 93.19 100 THR A CA 1
ATOM 789 C C . THR A 1 100 ? 16.400 7.815 -6.508 1.00 93.19 100 THR A C 1
ATOM 791 O O . THR A 1 100 ? 17.266 7.449 -7.294 1.00 93.19 100 THR A O 1
ATOM 794 N N . LEU A 1 101 ? 15.111 7.511 -6.692 1.00 94.31 101 LEU A N 1
ATOM 795 C CA . LEU A 1 101 ? 14.653 6.885 -7.934 1.00 94.31 101 LEU A CA 1
ATOM 796 C C . LEU A 1 101 ? 14.674 7.881 -9.092 1.00 94.31 101 LEU A C 1
ATOM 798 O O . LEU A 1 101 ? 15.057 7.488 -10.184 1.00 94.31 101 LEU A O 1
ATOM 802 N N . ALA A 1 102 ? 14.310 9.142 -8.853 1.00 94.50 102 ALA A N 1
ATOM 803 C CA . ALA A 1 102 ? 14.382 10.191 -9.867 1.00 94.50 102 ALA A CA 1
ATOM 804 C C . ALA A 1 102 ? 15.829 10.439 -10.325 1.00 94.50 102 ALA A C 1
ATOM 806 O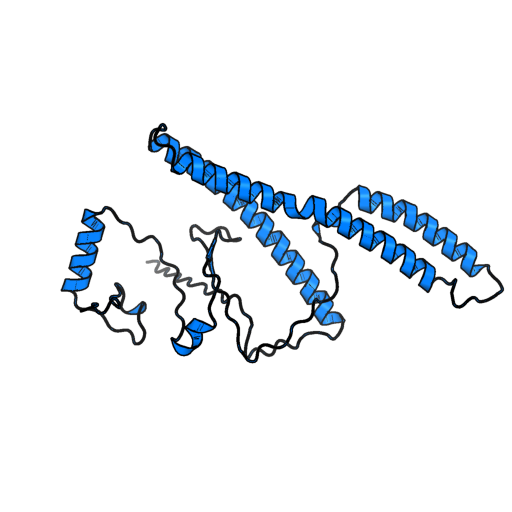 O . ALA A 1 102 ? 16.096 10.408 -11.520 1.00 94.50 102 ALA A O 1
ATOM 807 N N . ASP A 1 103 ? 16.769 10.577 -9.385 1.00 96.06 103 ASP A N 1
ATOM 808 C CA . ASP A 1 103 ? 18.197 10.756 -9.674 1.00 96.06 103 ASP A CA 1
ATOM 809 C C . ASP A 1 103 ? 18.747 9.569 -10.485 1.00 96.06 103 ASP A C 1
ATOM 811 O O . ASP A 1 103 ? 19.460 9.758 -11.467 1.00 96.06 103 ASP A O 1
ATOM 815 N N . PHE A 1 104 ? 18.361 8.340 -10.117 1.00 95.88 104 PHE A N 1
ATOM 816 C CA . PHE A 1 104 ? 18.724 7.136 -10.866 1.00 95.88 104 PHE A CA 1
ATOM 817 C C . PHE A 1 104 ? 18.161 7.148 -12.290 1.00 95.88 104 PHE A C 1
ATOM 819 O O . PHE A 1 104 ? 18.888 6.835 -13.224 1.00 95.88 104 PHE A O 1
ATOM 826 N N . VAL A 1 105 ? 16.877 7.485 -12.462 1.00 95.94 105 VAL A N 1
ATOM 827 C CA . VAL A 1 105 ? 16.235 7.520 -13.785 1.00 95.94 105 VAL A CA 1
ATOM 828 C C . VAL A 1 105 ? 16.882 8.575 -14.674 1.00 95.94 105 VAL A C 1
ATOM 830 O O . VAL A 1 105 ? 17.090 8.297 -15.845 1.00 95.94 105 VAL A O 1
ATOM 833 N N . ASN A 1 106 ? 17.238 9.739 -14.130 1.00 96.06 106 ASN A N 1
ATOM 834 C CA . ASN A 1 106 ? 17.919 10.780 -14.895 1.00 96.06 106 ASN A CA 1
ATOM 835 C C . ASN A 1 106 ? 19.313 10.319 -15.336 1.00 96.06 106 ASN A C 1
ATOM 837 O O . ASN A 1 106 ? 19.629 10.389 -16.517 1.00 96.06 106 ASN A O 1
ATOM 841 N N . GLN A 1 107 ? 20.120 9.795 -14.408 1.00 96.00 107 GLN A N 1
ATOM 842 C CA . GLN A 1 107 ? 21.491 9.391 -14.719 1.00 96.00 107 GLN A CA 1
ATOM 843 C C . GLN A 1 107 ? 21.551 8.171 -15.645 1.00 96.00 107 GLN A C 1
ATOM 845 O O . GLN A 1 107 ? 22.223 8.202 -16.669 1.00 96.00 107 GLN A O 1
ATOM 850 N N . GLU A 1 108 ? 20.859 7.084 -15.298 1.00 96.38 108 GLU A N 1
ATOM 851 C CA . GLU A 1 108 ? 20.861 5.878 -16.135 1.00 96.38 108 GLU A CA 1
ATOM 852 C C . GLU A 1 108 ? 20.033 6.068 -17.409 1.00 96.38 108 GLU A C 1
ATOM 854 O O . GLU A 1 108 ? 20.235 5.330 -18.367 1.00 96.38 108 GLU A O 1
ATOM 859 N N . GLY A 1 109 ? 19.110 7.033 -17.427 1.00 96.19 109 GLY A N 1
ATOM 860 C CA . GLY A 1 109 ? 18.378 7.434 -18.624 1.00 96.19 109 GLY A CA 1
ATOM 861 C C . GLY A 1 109 ? 19.294 8.088 -19.653 1.00 96.19 109 GLY A C 1
ATOM 862 O O . GLY A 1 109 ? 19.268 7.667 -20.801 1.00 96.19 109 GLY A O 1
ATOM 863 N N . MET A 1 110 ? 20.155 9.023 -19.229 1.00 96.50 110 MET A N 1
ATOM 864 C CA . MET A 1 110 ? 21.191 9.608 -20.096 1.00 96.50 110 MET A CA 1
ATOM 865 C C . MET A 1 110 ? 22.138 8.525 -20.626 1.00 96.50 110 MET A C 1
ATOM 867 O O . MET A 1 110 ? 22.315 8.397 -21.829 1.00 96.50 110 MET A O 1
ATOM 871 N N . ASN A 1 111 ? 22.643 7.654 -19.744 1.00 95.69 111 ASN A N 1
ATOM 872 C CA . ASN A 1 111 ? 23.523 6.552 -20.152 1.00 95.69 111 ASN A CA 1
ATOM 873 C C . ASN A 1 111 ? 22.851 5.608 -21.174 1.00 95.69 111 ASN A C 1
ATOM 875 O O . ASN A 1 111 ? 23.515 5.025 -22.032 1.00 95.69 111 ASN A O 1
ATOM 879 N N . LEU A 1 112 ? 21.537 5.400 -21.049 1.00 96.62 112 LEU A N 1
ATOM 880 C CA . LEU A 1 112 ? 20.755 4.584 -21.974 1.00 96.62 112 LEU A CA 1
ATOM 881 C C . LEU A 1 112 ? 20.569 5.284 -23.326 1.00 96.62 112 LEU A C 1
ATOM 883 O O . LEU A 1 112 ? 20.648 4.609 -24.349 1.00 96.62 112 LEU A O 1
ATOM 887 N N . GLU A 1 113 ? 20.318 6.592 -23.327 1.00 96.06 113 GLU A N 1
ATOM 888 C CA . GLU A 1 113 ? 20.218 7.411 -24.540 1.00 96.06 113 GLU A CA 1
ATOM 889 C C . GLU A 1 113 ? 21.541 7.389 -25.313 1.00 96.06 113 GLU A C 1
ATOM 891 O O . GLU A 1 113 ? 21.553 6.974 -26.470 1.00 96.06 113 GLU A O 1
ATOM 896 N N . ASP A 1 114 ? 22.664 7.624 -24.628 1.00 95.44 114 ASP A N 1
ATOM 897 C CA . ASP A 1 114 ? 24.007 7.493 -25.208 1.00 95.44 114 ASP A CA 1
ATOM 898 C C . ASP A 1 114 ? 24.235 6.085 -25.790 1.00 95.44 114 ASP A C 1
ATOM 900 O O . ASP A 1 114 ? 24.793 5.907 -26.873 1.00 95.44 114 ASP A O 1
ATOM 904 N N . SER A 1 115 ? 23.767 5.048 -25.084 1.00 92.56 115 SER A N 1
ATOM 905 C CA . SER A 1 115 ? 23.857 3.666 -25.565 1.00 92.56 115 SER A CA 1
ATOM 906 C C . SER A 1 115 ? 23.007 3.437 -26.817 1.00 92.56 115 SER A C 1
ATOM 908 O O . SER A 1 115 ? 23.398 2.656 -27.681 1.00 92.56 115 SER A O 1
ATOM 910 N N . PHE A 1 116 ? 21.844 4.080 -26.934 1.00 94.81 116 PHE A N 1
ATOM 911 C CA . PHE A 1 116 ? 21.004 3.982 -28.127 1.00 94.81 116 PHE A CA 1
ATOM 912 C C . PHE A 1 116 ? 21.646 4.657 -29.330 1.00 94.81 116 PHE A C 1
ATOM 914 O O . PHE A 1 116 ? 21.585 4.071 -30.411 1.00 94.81 116 PHE A O 1
ATOM 921 N N . ASP A 1 117 ? 22.287 5.808 -29.135 1.00 94.12 117 ASP A N 1
ATOM 922 C CA . ASP A 1 117 ? 23.011 6.516 -30.190 1.00 94.12 117 ASP A CA 1
ATOM 923 C C . ASP A 1 117 ? 24.200 5.692 -30.691 1.00 94.12 117 ASP A C 1
ATOM 925 O O . ASP A 1 117 ? 24.400 5.547 -31.897 1.00 94.12 117 ASP A O 1
ATOM 929 N N . ILE A 1 118 ? 24.961 5.072 -29.784 1.00 91.00 118 ILE A N 1
ATOM 930 C CA . ILE A 1 118 ? 26.053 4.161 -30.159 1.00 91.00 118 ILE A CA 1
ATOM 931 C C . ILE A 1 118 ? 25.509 2.989 -30.985 1.00 91.00 118 ILE A C 1
ATOM 933 O O . ILE A 1 118 ? 26.024 2.713 -32.064 1.00 91.00 118 ILE A O 1
ATOM 937 N N . LEU A 1 119 ? 24.445 2.331 -30.510 1.00 91.06 119 LEU A N 1
ATOM 938 C CA . LEU A 1 119 ? 23.844 1.172 -31.183 1.00 91.06 119 LEU A CA 1
ATOM 939 C C . LEU A 1 119 ? 23.190 1.512 -32.528 1.00 91.06 119 LEU A C 1
ATOM 941 O O . LEU A 1 119 ? 23.013 0.627 -33.357 1.00 91.06 119 LEU A O 1
ATOM 945 N N . GLU A 1 120 ? 22.780 2.759 -32.745 1.00 89.75 120 GLU A N 1
ATOM 946 C CA . GLU A 1 120 ? 22.212 3.210 -34.021 1.00 89.75 120 GLU A CA 1
ATOM 947 C C . GLU A 1 120 ? 23.281 3.455 -35.085 1.00 89.75 120 GLU A C 1
ATOM 949 O O . GLU A 1 120 ? 23.019 3.275 -36.272 1.00 89.75 120 GLU A O 1
ATOM 954 N N . ASN A 1 121 ? 24.490 3.814 -34.655 1.00 88.44 121 ASN A N 1
ATOM 955 C CA . ASN A 1 121 ? 25.635 4.025 -35.533 1.00 88.44 121 ASN A CA 1
ATOM 956 C C . ASN A 1 121 ? 26.458 2.743 -35.777 1.00 88.44 121 ASN A C 1
ATOM 958 O O . ASN A 1 121 ? 27.398 2.761 -36.574 1.00 88.44 121 ASN A O 1
ATOM 962 N N . GLU A 1 122 ? 26.132 1.630 -35.110 1.00 86.56 122 GLU A N 1
ATOM 963 C CA . GLU A 1 122 ? 26.767 0.332 -35.356 1.00 86.56 122 GLU A CA 1
ATOM 964 C C . GLU A 1 122 ? 26.305 -0.261 -36.699 1.00 86.56 122 GLU A C 1
ATOM 966 O O . GLU A 1 122 ? 25.117 -0.345 -37.005 1.00 86.56 122 GLU A O 1
ATOM 971 N N . ILE A 1 123 ? 27.273 -0.677 -37.521 1.00 79.75 123 ILE A N 1
ATOM 972 C CA . ILE A 1 123 ? 27.028 -1.221 -38.869 1.00 79.75 123 ILE A CA 1
ATOM 973 C C . ILE A 1 123 ? 26.641 -2.707 -38.799 1.00 79.75 123 ILE A C 1
ATOM 975 O O . ILE A 1 123 ? 25.877 -3.199 -39.630 1.00 79.75 123 ILE A O 1
ATOM 979 N N . GLU A 1 124 ? 27.169 -3.431 -37.812 1.00 85.88 124 GLU A N 1
ATOM 980 C CA . GLU A 1 124 ? 26.907 -4.855 -37.622 1.00 85.88 124 GLU A CA 1
ATOM 981 C C . GLU A 1 124 ? 25.764 -5.073 -36.633 1.00 85.88 124 GLU A C 1
ATOM 983 O O . GLU A 1 124 ? 25.744 -4.529 -35.532 1.00 85.88 124 GLU A O 1
ATOM 988 N N . TRP A 1 125 ? 24.803 -5.903 -37.031 1.00 83.1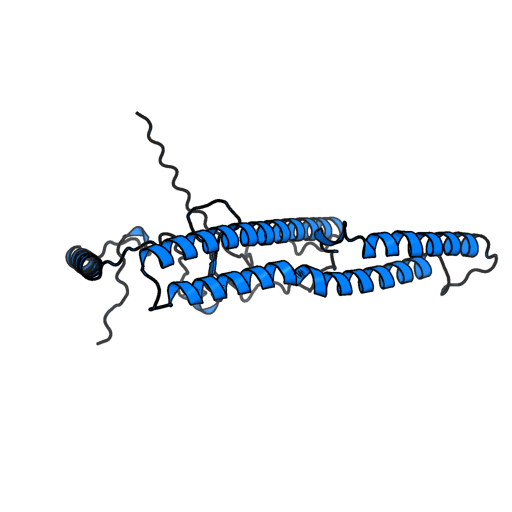2 125 TRP A N 1
ATOM 989 C CA . TRP A 1 125 ? 23.680 -6.271 -36.180 1.00 83.12 125 TRP A CA 1
ATOM 990 C C . TRP A 1 125 ? 24.076 -7.376 -35.192 1.00 83.12 125 TRP A C 1
ATOM 992 O O . TRP A 1 125 ? 24.543 -8.438 -35.606 1.00 83.12 125 TRP A O 1
ATOM 1002 N N . ASP A 1 126 ? 23.805 -7.163 -33.901 1.00 86.69 126 ASP A N 1
ATOM 1003 C CA . ASP A 1 126 ? 23.984 -8.161 -32.841 1.00 86.69 126 ASP A CA 1
ATOM 1004 C C . ASP A 1 126 ? 22.650 -8.476 -32.132 1.00 86.69 126 ASP A C 1
ATOM 1006 O O . ASP A 1 126 ? 21.958 -7.613 -31.578 1.00 86.69 126 ASP A O 1
ATOM 1010 N N . ALA A 1 127 ? 22.289 -9.761 -32.107 1.00 88.00 127 ALA A N 1
ATOM 1011 C CA . ALA A 1 127 ? 21.102 -10.263 -31.420 1.00 88.00 127 ALA A CA 1
ATOM 1012 C C . ALA A 1 127 ? 21.147 -10.044 -29.896 1.00 88.00 127 ALA A C 1
ATOM 1014 O O . ALA A 1 127 ? 20.101 -9.873 -29.265 1.00 88.00 127 ALA A O 1
ATOM 1015 N N . ASN A 1 128 ? 22.340 -10.055 -29.301 1.00 88.12 128 ASN A N 1
ATOM 1016 C CA . ASN A 1 128 ? 22.541 -9.934 -27.857 1.00 88.12 128 ASN A CA 1
ATOM 1017 C C . ASN A 1 128 ? 22.754 -8.481 -27.415 1.00 88.12 128 ASN A C 1
ATOM 1019 O O . ASN A 1 128 ? 22.532 -8.143 -26.249 1.00 88.12 128 ASN A O 1
ATOM 1023 N N . LYS A 1 129 ? 23.128 -7.605 -28.347 1.00 87.94 129 LYS A N 1
ATOM 1024 C CA . LYS A 1 129 ? 23.445 -6.205 -28.084 1.00 87.94 129 LYS A CA 1
ATOM 1025 C C . LYS A 1 129 ? 22.618 -5.308 -29.001 1.00 87.94 129 LYS A C 1
ATOM 1027 O O . LYS A 1 129 ? 23.028 -4.930 -30.088 1.00 87.94 129 LYS A O 1
ATOM 1032 N N . ASN A 1 130 ? 21.410 -4.981 -28.553 1.00 90.69 130 ASN A N 1
ATOM 1033 C CA . ASN A 1 130 ? 20.495 -4.115 -29.286 1.00 90.69 130 ASN A CA 1
ATOM 1034 C C . ASN A 1 130 ? 19.700 -3.217 -28.330 1.00 90.69 130 ASN A C 1
ATOM 1036 O O . ASN A 1 130 ? 19.739 -3.362 -27.107 1.00 90.69 130 ASN A O 1
ATOM 1040 N N . LYS A 1 131 ? 18.929 -2.282 -28.897 1.00 92.94 131 LYS A N 1
ATOM 1041 C CA . LYS A 1 131 ? 18.133 -1.322 -28.116 1.00 92.94 131 LYS A CA 1
ATOM 1042 C C . LYS A 1 131 ? 17.148 -2.015 -27.157 1.00 92.94 131 LYS A C 1
ATOM 1044 O O . LYS A 1 131 ? 16.871 -1.498 -26.076 1.00 92.94 131 LYS A O 1
ATOM 1049 N N . GLN A 1 132 ? 16.642 -3.204 -27.504 1.00 93.75 132 GLN A N 1
ATOM 1050 C CA . GLN A 1 132 ? 15.727 -3.954 -26.639 1.00 93.75 132 GLN A CA 1
ATOM 1051 C C . GLN A 1 132 ? 16.446 -4.572 -25.437 1.00 93.75 132 GLN A C 1
ATOM 1053 O O . GLN A 1 132 ? 15.894 -4.524 -24.335 1.00 93.75 132 GLN A O 1
ATOM 1058 N N . THR A 1 133 ? 17.654 -5.121 -25.617 1.00 93.75 133 THR A N 1
ATOM 1059 C CA . THR A 1 133 ? 18.448 -5.673 -24.505 1.00 93.75 133 THR A CA 1
ATOM 1060 C C . THR A 1 133 ? 18.935 -4.562 -23.577 1.00 93.75 133 THR A C 1
ATOM 1062 O O . THR A 1 133 ? 18.727 -4.658 -22.368 1.00 93.75 133 THR A O 1
ATOM 1065 N N . ALA A 1 134 ? 19.408 -3.439 -24.126 1.00 94.12 134 ALA A N 1
ATOM 1066 C CA . ALA A 1 134 ? 19.762 -2.251 -23.343 1.00 94.12 134 ALA A CA 1
ATOM 1067 C C . ALA A 1 134 ? 18.569 -1.700 -22.528 1.00 94.12 134 ALA A C 1
ATOM 1069 O O . ALA A 1 134 ? 18.690 -1.430 -21.329 1.00 94.12 134 ALA A O 1
ATOM 1070 N N . TRP A 1 135 ? 17.377 -1.609 -23.134 1.00 95.19 135 TRP A N 1
ATOM 1071 C CA . TRP A 1 135 ? 16.154 -1.227 -22.417 1.00 95.19 135 TRP A CA 1
ATOM 1072 C C . TRP A 1 135 ? 15.763 -2.233 -21.328 1.00 95.19 135 TRP A C 1
ATOM 1074 O O . TRP A 1 135 ? 15.343 -1.847 -20.231 1.00 95.19 135 TRP A O 1
ATOM 1084 N N . ALA A 1 136 ? 15.876 -3.532 -21.617 1.00 94.81 136 ALA A N 1
ATOM 1085 C CA . ALA A 1 136 ? 15.572 -4.590 -20.661 1.00 94.81 136 ALA A CA 1
ATOM 1086 C C . ALA A 1 136 ? 16.491 -4.516 -19.432 1.00 94.81 136 ALA A C 1
ATOM 1088 O O . ALA A 1 136 ? 15.993 -4.616 -18.304 1.00 94.81 136 ALA A O 1
ATOM 1089 N N . ASP A 1 137 ? 17.781 -4.253 -19.635 1.00 94.81 137 ASP A N 1
ATOM 1090 C CA . ASP A 1 137 ? 18.774 -4.092 -18.571 1.00 94.81 137 ASP A CA 1
ATOM 1091 C C . ASP A 1 137 ? 18.506 -2.852 -17.721 1.00 94.81 137 ASP A C 1
ATOM 1093 O O . ASP A 1 137 ? 18.427 -2.950 -16.489 1.00 94.81 137 ASP A O 1
ATOM 1097 N N . PHE A 1 138 ? 18.271 -1.697 -18.355 1.00 96.12 138 PHE A N 1
ATOM 1098 C CA . PHE A 1 138 ? 17.859 -0.472 -17.664 1.00 96.12 138 PHE A CA 1
ATOM 1099 C C . PHE A 1 138 ? 16.625 -0.722 -16.788 1.00 96.12 138 PHE A C 1
ATOM 1101 O O . PHE A 1 138 ? 16.613 -0.437 -15.584 1.00 96.12 138 PHE A O 1
ATOM 1108 N N . ARG A 1 139 ? 15.589 -1.340 -17.367 1.00 94.94 139 ARG A N 1
ATOM 1109 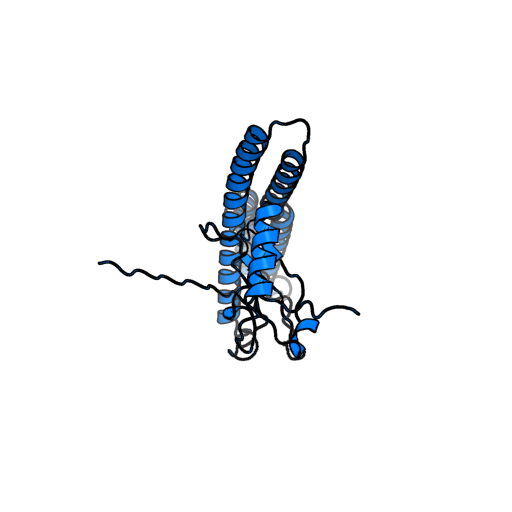C CA . ARG A 1 139 ? 14.354 -1.671 -16.654 1.00 94.94 139 ARG A CA 1
ATOM 1110 C C . ARG A 1 139 ? 14.611 -2.646 -15.504 1.00 94.94 139 ARG A C 1
ATOM 1112 O O . ARG A 1 139 ? 14.007 -2.499 -14.438 1.00 94.94 139 ARG A O 1
ATOM 1119 N N . GLY A 1 140 ? 15.492 -3.626 -15.693 1.00 94.75 140 GLY A N 1
ATOM 1120 C CA . GLY A 1 140 ? 15.913 -4.573 -14.662 1.00 94.75 140 GLY A CA 1
ATOM 1121 C C . GLY A 1 140 ? 16.547 -3.867 -13.463 1.00 94.75 140 GLY A C 1
ATOM 1122 O O . GLY A 1 140 ? 16.087 -4.049 -12.327 1.00 94.75 140 GLY A O 1
ATOM 1123 N N . LYS A 1 141 ? 17.532 -2.995 -13.716 1.00 95.75 141 LYS A N 1
ATOM 1124 C CA . LYS A 1 141 ? 18.194 -2.168 -12.693 1.00 95.75 141 LYS A CA 1
ATOM 1125 C C . LYS A 1 141 ? 17.192 -1.268 -11.962 1.00 95.75 141 LYS A C 1
ATOM 1127 O O . LYS A 1 141 ? 17.156 -1.259 -10.727 1.00 95.75 141 LYS A O 1
ATOM 1132 N N . PHE A 1 142 ? 16.316 -0.585 -12.703 1.00 95.31 142 PHE A N 1
ATOM 1133 C CA . PHE A 1 142 ? 15.274 0.273 -12.137 1.00 95.31 142 PHE A CA 1
ATOM 1134 C C . PHE A 1 142 ? 14.334 -0.502 -11.206 1.00 95.31 142 PHE A C 1
ATOM 1136 O O . PHE A 1 142 ? 14.109 -0.101 -10.062 1.00 95.31 142 PHE A O 1
ATOM 1143 N N . ILE A 1 143 ? 13.807 -1.647 -11.657 1.00 93.81 143 ILE A N 1
ATOM 1144 C CA . ILE A 1 143 ? 12.902 -2.482 -10.855 1.00 93.81 143 ILE A CA 1
ATOM 1145 C C . ILE A 1 143 ? 13.610 -2.986 -9.592 1.00 93.81 143 ILE A C 1
ATOM 1147 O O . ILE A 1 143 ? 13.003 -3.001 -8.515 1.00 93.81 143 ILE A O 1
ATOM 1151 N N . ALA A 1 144 ? 14.879 -3.389 -9.692 1.00 94.50 144 ALA A N 1
ATOM 1152 C CA . ALA A 1 144 ? 15.662 -3.831 -8.543 1.00 94.50 144 ALA A CA 1
ATOM 1153 C C . ALA A 1 144 ? 15.804 -2.713 -7.495 1.00 94.50 144 ALA A C 1
ATOM 1155 O O . ALA A 1 144 ? 15.513 -2.930 -6.309 1.00 94.50 144 ALA A O 1
ATOM 1156 N N . LEU A 1 145 ? 16.156 -1.498 -7.928 1.00 95.12 145 LEU A N 1
ATOM 1157 C CA . LEU A 1 145 ? 16.267 -0.335 -7.049 1.00 95.12 145 LEU A CA 1
ATOM 1158 C C . LEU A 1 145 ? 14.911 0.057 -6.443 1.00 95.12 145 LEU A C 1
ATOM 1160 O O . LEU A 1 145 ? 14.811 0.258 -5.228 1.00 95.12 145 LEU A O 1
ATOM 1164 N N . ALA A 1 146 ? 13.851 0.092 -7.253 1.00 94.06 146 ALA A N 1
ATOM 1165 C CA . ALA A 1 146 ? 12.495 0.396 -6.807 1.00 94.06 146 ALA A CA 1
ATOM 1166 C C . ALA A 1 146 ? 12.009 -0.607 -5.754 1.00 94.06 146 ALA A C 1
ATOM 1168 O O . ALA A 1 146 ? 11.455 -0.209 -4.729 1.00 94.06 146 ALA A O 1
ATOM 1169 N N . ARG A 1 147 ? 12.278 -1.908 -5.931 1.00 93.19 147 ARG A N 1
ATOM 1170 C CA . ARG A 1 147 ? 11.968 -2.943 -4.929 1.00 93.19 147 ARG A CA 1
ATOM 1171 C C . ARG A 1 147 ? 12.764 -2.753 -3.641 1.00 93.19 147 ARG A C 1
ATOM 1173 O O . ARG A 1 147 ? 12.190 -2.871 -2.557 1.00 93.19 147 ARG A O 1
ATOM 1180 N N . LYS A 1 148 ? 14.059 -2.430 -3.735 1.00 93.56 148 LYS A N 1
ATOM 1181 C CA . LYS A 1 148 ? 14.901 -2.131 -2.565 1.00 93.56 148 LYS A CA 1
ATOM 1182 C C . LYS A 1 148 ? 14.344 -0.936 -1.787 1.00 93.56 148 LYS A C 1
ATOM 1184 O O . LYS A 1 148 ? 14.206 -1.010 -0.569 1.00 93.56 148 LYS A O 1
ATOM 1189 N N . ARG A 1 149 ? 13.937 0.130 -2.484 1.00 93.06 149 ARG A N 1
ATOM 1190 C CA . ARG A 1 149 ? 13.312 1.314 -1.872 1.00 93.06 149 ARG A CA 1
ATOM 1191 C C . ARG A 1 149 ? 11.932 1.014 -1.291 1.00 93.06 149 ARG A C 1
ATOM 1193 O O . ARG A 1 149 ? 11.661 1.430 -0.166 1.00 93.06 149 ARG A O 1
ATOM 1200 N N . ALA A 1 150 ? 11.104 0.233 -1.983 1.00 90.00 150 ALA A N 1
ATOM 1201 C CA . ALA A 1 150 ? 9.796 -0.198 -1.491 1.00 90.00 150 ALA A CA 1
ATOM 1202 C C . ALA A 1 150 ? 9.913 -0.897 -0.130 1.00 90.00 150 ALA A C 1
ATOM 1204 O O . ALA A 1 150 ? 9.201 -0.539 0.804 1.00 90.00 150 ALA A O 1
ATOM 1205 N N . LYS A 1 151 ? 10.868 -1.826 0.019 1.00 90.25 151 LYS A N 1
ATOM 1206 C CA . LYS A 1 151 ? 11.113 -2.539 1.286 1.00 90.25 151 LYS A CA 1
ATOM 1207 C C . LYS A 1 151 ? 11.431 -1.606 2.460 1.00 90.25 151 LYS A C 1
ATOM 1209 O O . LYS A 1 151 ? 11.138 -1.956 3.595 1.00 90.25 151 LYS A O 1
ATOM 1214 N N . VAL A 1 152 ? 12.004 -0.430 2.202 1.00 89.19 152 VAL A N 1
ATOM 1215 C CA . VAL A 1 152 ? 12.353 0.554 3.240 1.00 89.19 152 VAL A CA 1
ATOM 1216 C C . VAL A 1 152 ? 11.202 1.522 3.522 1.00 89.19 152 VAL A C 1
ATOM 1218 O O . VAL A 1 152 ? 10.962 1.881 4.674 1.00 89.19 152 VAL A O 1
ATOM 1221 N N . VAL A 1 153 ? 10.496 1.976 2.484 1.00 86.25 153 VAL A N 1
ATOM 1222 C CA . VAL A 1 153 ? 9.486 3.042 2.600 1.00 86.25 153 VAL A CA 1
ATOM 1223 C C . VAL A 1 153 ? 8.111 2.497 2.986 1.00 86.25 153 VAL A C 1
ATOM 1225 O O . VAL A 1 153 ? 7.477 3.048 3.884 1.00 86.25 153 VAL A O 1
ATOM 1228 N N . VAL A 1 154 ? 7.676 1.394 2.368 1.00 83.81 154 VAL A N 1
ATOM 1229 C CA . VAL A 1 154 ? 6.356 0.781 2.597 1.00 83.81 154 VAL A CA 1
ATOM 1230 C C . VAL A 1 154 ? 6.085 0.461 4.074 1.00 83.81 154 VAL A C 1
ATOM 1232 O O . VAL A 1 154 ? 5.018 0.844 4.557 1.00 83.81 154 VAL A O 1
ATOM 1235 N N . PRO A 1 155 ? 6.997 -0.174 4.842 1.00 88.19 155 PRO A N 1
ATOM 1236 C CA . PRO A 1 155 ? 6.678 -0.569 6.213 1.00 88.19 155 PRO A CA 1
ATOM 1237 C C . PRO A 1 155 ? 6.584 0.609 7.189 1.00 88.19 155 PRO A C 1
ATOM 1239 O O . PRO A 1 155 ? 6.167 0.402 8.322 1.00 88.19 155 PRO A O 1
ATOM 1242 N N . LYS A 1 156 ? 6.956 1.841 6.807 1.00 90.06 156 LYS A N 1
ATOM 1243 C CA . LYS A 1 156 ? 6.983 2.981 7.740 1.00 90.06 156 LYS A CA 1
ATOM 1244 C C . LYS A 1 156 ? 5.608 3.303 8.325 1.00 90.06 156 LYS A C 1
ATOM 1246 O O . LYS A 1 156 ? 5.519 3.575 9.516 1.00 90.06 156 LYS A O 1
ATOM 1251 N N . ILE A 1 157 ? 4.553 3.275 7.506 1.00 86.19 157 ILE A N 1
ATOM 1252 C CA . ILE A 1 157 ? 3.186 3.549 7.979 1.00 86.19 157 ILE A CA 1
ATOM 1253 C C . ILE A 1 157 ? 2.725 2.425 8.909 1.00 86.19 157 ILE A C 1
ATOM 1255 O O . ILE A 1 157 ? 2.251 2.708 10.002 1.00 86.19 157 ILE A O 1
ATOM 1259 N N . THR A 1 158 ? 2.944 1.166 8.524 1.00 88.12 158 THR A N 1
ATOM 1260 C CA . THR A 1 158 ? 2.603 0.002 9.355 1.00 88.12 158 THR A CA 1
ATOM 1261 C C . THR A 1 158 ? 3.345 0.010 10.687 1.00 88.12 158 THR A C 1
ATOM 1263 O O . THR A 1 158 ? 2.734 -0.214 11.718 1.00 88.12 158 THR A O 1
ATOM 1266 N N . ARG A 1 159 ? 4.643 0.336 10.701 1.00 93.06 159 ARG A N 1
ATOM 1267 C CA . ARG A 1 159 ? 5.409 0.453 11.950 1.00 93.06 159 ARG A CA 1
ATOM 1268 C C . ARG A 1 159 ? 4.818 1.514 12.872 1.00 93.06 159 ARG A C 1
ATOM 1270 O O . ARG A 1 159 ? 4.642 1.238 14.046 1.00 93.06 159 ARG A O 1
ATOM 1277 N N . LYS A 1 160 ? 4.471 2.692 12.340 1.00 93.44 160 LYS A N 1
ATOM 1278 C CA . LYS A 1 160 ? 3.836 3.758 13.130 1.00 93.44 160 LYS A CA 1
ATOM 1279 C C . LYS A 1 160 ? 2.475 3.340 13.690 1.00 93.44 160 LYS A C 1
ATOM 1281 O O . LYS A 1 160 ? 2.185 3.686 14.826 1.00 93.44 160 LYS A O 1
ATOM 1286 N N . ILE A 1 161 ? 1.677 2.612 12.907 1.00 91.62 161 ILE A N 1
ATOM 1287 C CA . ILE A 1 161 ? 0.399 2.036 13.352 1.00 91.62 161 ILE A CA 1
ATOM 1288 C C . ILE A 1 161 ? 0.641 1.096 14.535 1.00 91.62 161 ILE A C 1
ATOM 1290 O O . ILE A 1 161 ? 0.135 1.368 15.614 1.00 91.62 161 ILE A O 1
ATOM 1294 N N . ASN A 1 162 ? 1.519 0.102 14.377 1.00 93.00 162 ASN A N 1
ATOM 1295 C CA . ASN A 1 162 ? 1.816 -0.865 15.436 1.00 93.00 162 ASN A CA 1
ATOM 1296 C C . ASN A 1 162 ? 2.371 -0.197 16.708 1.00 93.00 162 ASN A C 1
ATOM 1298 O O . ASN A 1 162 ? 2.072 -0.626 17.815 1.00 93.00 162 ASN A O 1
ATOM 1302 N N . THR A 1 163 ? 3.192 0.852 16.570 1.00 95.81 163 THR A N 1
ATOM 1303 C CA . THR A 1 163 ? 3.691 1.615 17.725 1.00 95.81 163 THR A CA 1
ATOM 1304 C C . THR A 1 163 ? 2.561 2.345 18.447 1.00 95.81 163 THR A C 1
ATOM 1306 O O . THR A 1 163 ? 2.533 2.335 19.670 1.00 95.81 163 THR A O 1
ATOM 1309 N N . LEU A 1 164 ? 1.636 2.979 17.719 1.00 94.19 164 LEU A N 1
ATOM 1310 C CA . LEU A 1 164 ? 0.494 3.656 18.340 1.00 94.19 164 LEU A CA 1
ATOM 1311 C C . LEU A 1 164 ? -0.471 2.667 18.996 1.00 94.19 164 LEU A C 1
ATOM 1313 O O . LEU A 1 164 ? -0.960 2.967 20.076 1.00 94.19 164 LEU A O 1
ATOM 1317 N N . GLU A 1 165 ? -0.713 1.509 18.382 1.00 92.44 165 GLU A N 1
ATOM 1318 C CA . GLU A 1 165 ? -1.513 0.431 18.980 1.00 92.44 165 GLU A CA 1
ATOM 1319 C C . GLU A 1 165 ? -0.895 -0.030 20.304 1.00 92.44 165 GLU A C 1
ATOM 1321 O O . GLU A 1 165 ? -1.561 0.018 21.332 1.00 92.44 165 GLU A O 1
ATOM 1326 N N . ALA A 1 166 ? 0.407 -0.334 20.317 1.00 93.88 166 ALA A N 1
ATOM 1327 C CA . ALA A 1 166 ? 1.104 -0.732 21.539 1.00 93.88 166 ALA A CA 1
ATOM 1328 C C . ALA A 1 166 ? 1.072 0.351 22.636 1.00 93.88 166 ALA A C 1
ATOM 1330 O O . ALA A 1 166 ? 0.993 0.026 23.817 1.00 93.88 166 ALA A O 1
ATOM 1331 N N . LEU A 1 167 ? 1.124 1.637 22.265 1.00 94.06 167 LEU A N 1
ATOM 1332 C CA . LEU A 1 167 ? 1.006 2.744 23.220 1.00 94.06 167 LEU A CA 1
ATOM 1333 C C . LEU A 1 167 ? -0.413 2.888 23.780 1.00 94.06 167 LEU A C 1
ATOM 1335 O O . LEU A 1 167 ? -0.563 3.154 24.968 1.00 94.06 167 LEU A O 1
ATOM 1339 N N . ILE A 1 168 ? -1.440 2.719 22.941 1.00 92.56 168 ILE A N 1
ATOM 1340 C CA . ILE A 1 168 ? -2.841 2.724 23.385 1.00 92.56 168 ILE A CA 1
ATOM 1341 C C . ILE A 1 168 ? -3.063 1.582 24.375 1.00 92.56 168 ILE A C 1
ATOM 1343 O O . ILE A 1 168 ? -3.622 1.816 25.443 1.00 92.56 168 ILE A O 1
ATOM 1347 N N . ASP A 1 169 ? -2.576 0.385 24.052 1.00 91.50 169 ASP A N 1
ATOM 1348 C CA . ASP A 1 169 ? -2.712 -0.787 24.914 1.00 91.50 169 ASP A CA 1
ATOM 1349 C C . ASP A 1 169 ? -1.962 -0.603 26.240 1.00 91.50 169 ASP A C 1
ATOM 1351 O O . ASP A 1 169 ? -2.484 -0.962 27.293 1.00 91.50 169 ASP A O 1
ATOM 1355 N N . ALA A 1 170 ? -0.764 -0.009 26.219 1.00 92.56 170 ALA A N 1
ATOM 1356 C CA . ALA A 1 170 ? 0.003 0.259 27.433 1.00 92.56 170 ALA A CA 1
ATOM 1357 C C . ALA A 1 170 ? -0.707 1.259 28.361 1.00 92.56 170 ALA A C 1
ATOM 1359 O O . ALA A 1 170 ? -0.843 0.989 29.548 1.00 92.56 170 ALA A O 1
ATOM 1360 N N . ILE A 1 171 ? -1.194 2.383 27.822 1.00 92.12 171 ILE A N 1
ATOM 1361 C CA . ILE A 1 171 ? -1.841 3.443 28.616 1.00 92.12 171 ILE A CA 1
ATOM 1362 C C . ILE A 1 171 ? -3.218 3.002 29.118 1.00 92.12 171 ILE A C 1
ATOM 1364 O O . ILE A 1 171 ? -3.575 3.270 30.261 1.00 92.12 171 ILE A O 1
ATOM 1368 N N . SER A 1 172 ? -3.991 2.302 28.284 1.00 88.06 172 SER A N 1
ATOM 1369 C CA . SER A 1 172 ? -5.328 1.834 28.662 1.00 88.06 172 SER A CA 1
ATOM 1370 C C . SER A 1 172 ? -5.294 0.821 29.807 1.00 88.06 172 SER A C 1
ATOM 1372 O O . SER A 1 172 ? -6.278 0.708 30.530 1.00 88.06 172 SER A O 1
ATOM 1374 N N . ASN A 1 173 ? -4.193 0.080 29.957 1.00 88.25 173 ASN A N 1
ATOM 1375 C CA . ASN A 1 173 ? -4.023 -0.929 31.002 1.00 88.25 173 ASN A CA 1
ATOM 1376 C C . ASN A 1 173 ? -3.153 -0.446 32.173 1.00 88.25 173 ASN A C 1
ATOM 1378 O O . ASN A 1 173 ? -2.866 -1.239 33.067 1.00 88.25 173 ASN A O 1
ATOM 1382 N N . ASP A 1 174 ? -2.712 0.816 32.181 1.00 89.75 174 ASP A N 1
ATOM 1383 C CA . ASP A 1 174 ? -1.865 1.353 33.244 1.00 89.75 174 ASP A CA 1
ATOM 1384 C C . ASP A 1 174 ? -2.711 1.625 34.504 1.00 89.75 174 ASP A C 1
ATOM 1386 O O . ASP A 1 174 ? -3.587 2.496 34.475 1.00 89.75 174 ASP A O 1
ATOM 1390 N N . PRO A 1 175 ? -2.499 0.904 35.622 1.00 88.25 175 PRO A N 1
ATOM 1391 C CA . PRO A 1 175 ? -3.266 1.116 36.846 1.00 88.25 175 PRO A CA 1
ATOM 1392 C C . PRO A 1 175 ? -2.833 2.371 37.618 1.00 88.25 175 PRO A C 1
ATOM 1394 O O . PRO A 1 175 ? -3.501 2.738 38.580 1.00 88.25 175 PRO A O 1
ATOM 1397 N N . THR A 1 176 ? -1.716 3.006 37.246 1.00 92.19 176 THR A N 1
ATOM 1398 C CA . THR A 1 176 ? -1.161 4.163 37.965 1.00 92.19 176 THR A CA 1
ATOM 1399 C C . THR A 1 176 ? -1.772 5.493 37.531 1.00 92.19 176 THR A C 1
ATOM 1401 O O . THR A 1 176 ? -1.711 6.467 38.282 1.00 92.19 176 THR A O 1
ATOM 1404 N N . LEU A 1 177 ? -2.379 5.532 36.342 1.00 87.69 177 LEU A N 1
ATOM 1405 C CA . LEU A 1 177 ? -2.983 6.733 35.778 1.00 87.69 177 LEU A CA 1
ATOM 1406 C C . LEU A 1 177 ? -4.458 6.881 36.197 1.00 87.69 177 LEU A C 1
ATOM 1408 O O . LEU A 1 177 ? -5.199 5.892 36.169 1.00 87.69 177 LEU A O 1
ATOM 1412 N N . PRO A 1 178 ? -4.916 8.106 36.524 1.00 91.56 178 PRO A N 1
ATOM 1413 C CA . PRO A 1 178 ? -6.333 8.402 36.730 1.00 91.56 178 PRO A CA 1
ATOM 1414 C C . PRO A 1 178 ? -7.167 8.073 35.486 1.00 91.56 178 PRO A C 1
ATOM 1416 O O . PRO A 1 178 ? -6.718 8.296 34.361 1.00 91.56 178 PRO A O 1
ATOM 1419 N N . GLU A 1 179 ? -8.403 7.598 35.672 1.00 87.88 179 GLU A N 1
ATOM 1420 C CA . GLU A 1 179 ? -9.269 7.174 34.558 1.00 87.88 179 GLU A CA 1
ATOM 1421 C C . GLU A 1 179 ? -9.507 8.285 33.529 1.00 87.88 179 GLU A C 1
ATOM 1423 O O . GLU A 1 179 ? -9.393 8.047 32.327 1.00 87.88 179 GLU A O 1
ATOM 1428 N N . ASP A 1 180 ? -9.737 9.513 33.991 1.00 87.38 180 ASP A N 1
ATOM 1429 C CA . ASP A 1 180 ? -9.969 10.663 33.114 1.00 87.38 180 ASP A CA 1
ATOM 1430 C C . ASP A 1 180 ? -8.747 10.956 32.225 1.00 87.38 180 ASP A C 1
ATOM 1432 O O . ASP A 1 180 ? -8.874 11.239 31.029 1.00 87.38 180 ASP A O 1
ATOM 1436 N N . GLU A 1 181 ? -7.539 10.824 32.783 1.00 88.94 181 GLU A N 1
ATOM 1437 C CA . GLU A 1 181 ? -6.289 11.008 32.045 1.00 88.94 181 GLU A CA 1
ATOM 1438 C C . GLU A 1 181 ? -6.045 9.860 31.057 1.00 88.94 181 GLU A C 1
ATOM 1440 O O . GLU A 1 181 ? -5.632 10.107 29.916 1.00 88.94 181 GLU A O 1
ATOM 1445 N N . ARG A 1 182 ? -6.353 8.611 31.441 1.00 89.44 182 ARG A N 1
ATOM 1446 C CA . ARG A 1 182 ? -6.304 7.451 30.532 1.00 89.44 182 ARG A CA 1
ATOM 1447 C C . ARG A 1 182 ? -7.259 7.633 29.360 1.00 89.44 182 ARG A C 1
ATOM 1449 O O . ARG A 1 182 ? -6.859 7.459 28.206 1.00 89.44 182 ARG A O 1
ATOM 1456 N N . SER A 1 183 ? -8.500 8.035 29.621 1.00 87.75 183 SER A N 1
ATOM 1457 C CA . SER A 1 183 ? -9.493 8.255 28.569 1.00 87.75 183 SER A CA 1
ATOM 1458 C C . SER A 1 183 ? -9.026 9.342 27.599 1.00 87.75 183 SER A C 1
ATOM 1460 O O . SER A 1 183 ? -8.929 9.097 26.396 1.00 87.75 183 SER A O 1
ATOM 1462 N N . LEU A 1 184 ? -8.628 10.514 28.104 1.00 90.06 184 LEU A N 1
ATOM 1463 C CA . LEU A 1 184 ? -8.217 11.635 27.256 1.00 90.06 184 LEU A CA 1
ATOM 1464 C C . LEU A 1 184 ? -6.988 11.302 26.395 1.00 90.06 184 LEU A C 1
ATOM 1466 O O . LEU A 1 184 ? -6.951 11.579 25.191 1.00 90.06 184 LEU A O 1
ATOM 1470 N N . THR A 1 185 ? -5.963 10.701 27.002 1.00 90.44 185 THR A N 1
ATOM 1471 C CA . THR A 1 185 ? -4.723 10.354 26.294 1.00 90.44 185 THR A CA 1
ATOM 1472 C C . THR A 1 185 ? -4.950 9.256 25.258 1.00 90.44 185 THR A C 1
ATOM 1474 O O . THR A 1 185 ? -4.468 9.378 24.123 1.00 90.44 185 THR A O 1
ATOM 1477 N N . THR A 1 186 ? -5.723 8.218 25.592 1.00 90.31 186 THR A N 1
ATOM 1478 C CA . THR A 1 186 ? -6.061 7.153 24.639 1.00 90.31 186 THR A CA 1
ATOM 1479 C C . THR A 1 186 ? -6.880 7.687 23.470 1.00 90.31 186 THR A C 1
ATOM 1481 O O . THR A 1 186 ? -6.618 7.295 22.332 1.00 90.31 186 THR A O 1
ATOM 1484 N N . ASP A 1 187 ? -7.793 8.632 23.686 1.00 90.00 187 ASP A N 1
ATOM 1485 C CA . ASP A 1 187 ? -8.601 9.219 22.614 1.00 90.00 187 ASP A CA 1
ATOM 1486 C C . ASP A 1 187 ? -7.764 10.052 21.636 1.00 90.00 187 ASP A C 1
ATOM 1488 O O . ASP A 1 187 ? -7.903 9.914 20.414 1.00 90.00 187 ASP A O 1
ATOM 1492 N N . ILE A 1 188 ? -6.794 10.824 22.139 1.00 92.81 188 ILE A N 1
ATOM 1493 C CA . ILE A 1 188 ? -5.823 11.541 21.296 1.00 92.81 188 ILE A CA 1
ATOM 1494 C C . ILE A 1 188 ? -5.008 10.556 20.441 1.00 92.81 188 ILE A C 1
ATOM 1496 O O . ILE A 1 188 ? -4.764 10.799 19.251 1.00 92.81 188 ILE A O 1
ATOM 1500 N N . LEU A 1 189 ? -4.566 9.438 21.023 1.00 92.88 189 LEU A N 1
ATOM 1501 C CA . LEU A 1 189 ? -3.801 8.420 20.300 1.00 92.88 189 LEU A CA 1
ATOM 1502 C C . LEU A 1 189 ? -4.659 7.671 19.274 1.00 92.88 189 LEU A C 1
ATOM 1504 O O . LEU A 1 189 ? -4.208 7.482 18.140 1.00 92.88 189 LEU A O 1
ATOM 1508 N N . LYS A 1 190 ? -5.905 7.319 19.612 1.00 90.12 190 LYS A N 1
ATOM 1509 C CA . LYS A 1 190 ? -6.876 6.711 18.686 1.00 90.12 190 LYS A CA 1
ATOM 1510 C C . LYS A 1 190 ? -7.162 7.629 17.497 1.00 90.12 190 LYS A C 1
ATOM 1512 O O . LYS A 1 190 ? -7.201 7.154 16.361 1.00 90.12 190 LYS A O 1
ATOM 1517 N N . ALA A 1 191 ? -7.284 8.940 17.713 1.00 89.81 191 ALA A N 1
ATOM 1518 C CA . ALA A 1 191 ? -7.460 9.909 16.629 1.00 89.81 191 ALA A CA 1
ATOM 1519 C C . ALA A 1 191 ? -6.253 9.925 15.670 1.00 89.81 191 ALA A C 1
ATOM 1521 O O . ALA A 1 191 ? -6.415 9.883 14.445 1.00 89.81 191 ALA A O 1
ATOM 1522 N N . LYS A 1 192 ? -5.025 9.907 16.212 1.00 92.38 192 LYS A N 1
ATOM 1523 C CA . LYS A 1 192 ? -3.790 9.799 15.410 1.00 92.38 192 LYS A CA 1
ATOM 1524 C C . LYS A 1 192 ? -3.716 8.476 14.644 1.00 92.38 192 LYS A C 1
ATOM 1526 O O . LYS A 1 192 ? -3.325 8.470 13.473 1.00 92.38 192 LYS A O 1
ATOM 1531 N N . LEU A 1 193 ? -4.099 7.372 15.284 1.00 91.69 193 LEU A N 1
ATOM 1532 C CA . LEU A 1 193 ? -4.146 6.044 14.677 1.00 91.69 193 LEU A CA 1
ATOM 1533 C C . LEU A 1 193 ? -5.133 6.013 13.502 1.00 91.69 193 LEU A C 1
ATOM 1535 O O . LEU A 1 193 ? -4.760 5.600 12.404 1.00 91.69 193 LEU A O 1
ATOM 1539 N N . SER A 1 194 ? -6.341 6.546 13.696 1.00 89.12 194 SER A N 1
ATOM 1540 C CA . SER A 1 194 ? -7.371 6.664 12.656 1.00 89.12 194 SER A CA 1
ATOM 1541 C C . SER A 1 194 ? -6.861 7.423 11.427 1.00 89.12 194 SER A C 1
ATOM 1543 O O . SER A 1 194 ? -6.977 6.944 10.297 1.00 89.12 194 SER A O 1
ATOM 1545 N N . ALA A 1 195 ? -6.175 8.552 11.625 1.00 90.38 195 ALA A N 1
ATOM 1546 C CA . ALA A 1 195 ? -5.594 9.316 10.521 1.00 90.38 195 ALA A CA 1
ATOM 1547 C C . ALA A 1 195 ? -4.523 8.528 9.732 1.00 90.38 195 ALA A C 1
ATOM 1549 O O . ALA A 1 195 ? -4.441 8.635 8.501 1.00 90.38 195 ALA A O 1
ATOM 1550 N N . LEU A 1 196 ? -3.686 7.730 10.407 1.00 90.69 196 LEU A N 1
ATOM 1551 C CA . LEU A 1 196 ? -2.691 6.881 9.738 1.00 90.69 196 LEU A CA 1
ATOM 1552 C C . LEU A 1 196 ? -3.330 5.705 8.997 1.00 90.69 196 LEU A C 1
ATOM 1554 O O . LEU A 1 196 ? -2.908 5.390 7.879 1.00 90.69 196 LEU A O 1
ATOM 1558 N N . GLU A 1 197 ? -4.353 5.093 9.583 1.00 89.81 197 GLU A N 1
ATOM 1559 C CA . GLU A 1 197 ? -5.120 4.015 8.965 1.00 89.81 197 GLU A CA 1
ATOM 1560 C C . GLU A 1 197 ? -5.818 4.481 7.688 1.00 89.81 197 GLU A C 1
ATOM 1562 O O . GLU A 1 197 ? -5.659 3.873 6.625 1.00 89.81 197 GLU A O 1
ATOM 1567 N N . GLN A 1 198 ? -6.473 5.642 7.726 1.00 89.19 198 GLN A N 1
ATOM 1568 C CA . GLN A 1 198 ? -7.070 6.259 6.541 1.00 89.19 198 GLN A CA 1
ATOM 1569 C C . GLN A 1 198 ? -6.038 6.465 5.425 1.00 89.19 198 GLN A C 1
ATOM 1571 O O . GLN A 1 198 ? -6.273 6.084 4.275 1.00 89.19 198 GLN A O 1
ATOM 1576 N N . ARG A 1 199 ? -4.841 6.976 5.749 1.00 87.81 199 ARG A N 1
ATOM 1577 C CA . ARG A 1 199 ? -3.750 7.121 4.766 1.00 87.81 199 ARG A CA 1
ATOM 1578 C C . ARG A 1 199 ? -3.316 5.774 4.182 1.00 87.81 199 ARG A C 1
ATOM 1580 O O . ARG A 1 199 ? -3.127 5.669 2.965 1.00 87.81 199 ARG A O 1
ATOM 1587 N N . ARG A 1 200 ? -3.185 4.732 5.012 1.00 87.69 200 ARG A N 1
ATOM 1588 C CA . ARG A 1 200 ? -2.850 3.366 4.570 1.00 87.69 200 ARG A CA 1
ATOM 1589 C C . ARG A 1 200 ? -3.917 2.811 3.627 1.00 87.69 200 ARG A C 1
ATOM 1591 O O . ARG A 1 200 ? -3.579 2.263 2.572 1.00 87.69 200 ARG A O 1
ATOM 1598 N N . HIS A 1 201 ? -5.191 2.981 3.967 1.00 86.75 201 HIS A N 1
ATOM 1599 C CA . HIS A 1 201 ? -6.320 2.535 3.156 1.00 86.75 201 HIS A CA 1
ATOM 1600 C C . HIS A 1 201 ? -6.399 3.276 1.821 1.00 86.75 201 HIS A C 1
ATOM 1602 O O . HIS A 1 201 ? -6.541 2.630 0.783 1.00 86.75 201 HIS A O 1
ATOM 1608 N N . CYS A 1 202 ? -6.227 4.598 1.812 1.00 85.81 202 CYS A N 1
ATOM 1609 C CA . CYS A 1 202 ? -6.170 5.396 0.586 1.00 85.81 202 CYS A CA 1
ATOM 1610 C C . CYS A 1 202 ? -5.033 4.941 -0.338 1.00 85.81 202 CYS A C 1
ATOM 1612 O O . CYS A 1 202 ? -5.264 4.695 -1.523 1.00 85.81 202 CYS A O 1
ATOM 1614 N N . SER A 1 203 ? -3.833 4.732 0.210 1.00 84.19 203 SER A N 1
ATOM 1615 C CA . SER A 1 203 ? -2.688 4.200 -0.541 1.00 84.19 203 SER A CA 1
ATOM 1616 C C . SER A 1 203 ? -2.980 2.807 -1.116 1.00 84.19 203 SER A C 1
ATOM 1618 O O . SER A 1 203 ? -2.775 2.553 -2.304 1.00 84.19 203 SER A O 1
ATOM 1620 N N . THR A 1 204 ? -3.566 1.917 -0.311 1.00 85.06 204 THR A N 1
ATOM 1621 C CA . THR A 1 204 ? -3.952 0.562 -0.741 1.00 85.06 204 THR A CA 1
ATOM 1622 C C . THR A 1 204 ? -4.994 0.594 -1.862 1.00 85.06 204 THR A C 1
ATOM 1624 O O . THR A 1 204 ? -4.881 -0.157 -2.831 1.00 85.06 204 THR A O 1
ATOM 1627 N N . ARG A 1 205 ? -5.990 1.484 -1.776 1.00 85.31 205 ARG A N 1
ATOM 1628 C CA . ARG A 1 205 ? -7.016 1.670 -2.815 1.00 85.31 205 ARG A CA 1
ATOM 1629 C C . ARG A 1 205 ? -6.422 2.205 -4.113 1.00 85.31 205 ARG A C 1
ATOM 1631 O O . ARG A 1 205 ? -6.750 1.684 -5.178 1.00 85.31 205 ARG A O 1
ATOM 1638 N N . ALA A 1 206 ? -5.531 3.193 -4.033 1.00 84.31 206 ALA A N 1
ATOM 1639 C CA . ALA A 1 206 ? -4.824 3.721 -5.198 1.00 84.31 206 ALA A CA 1
ATOM 1640 C C . ALA A 1 206 ? -4.014 2.618 -5.903 1.00 84.31 206 ALA A C 1
ATOM 1642 O O . ALA A 1 206 ? -4.103 2.464 -7.121 1.00 84.31 206 ALA A O 1
ATOM 1643 N N . MET A 1 207 ? -3.315 1.778 -5.131 1.00 83.19 207 MET A N 1
ATOM 1644 C CA . MET A 1 207 ? -2.581 0.624 -5.656 1.00 83.19 207 MET A CA 1
ATOM 1645 C C . MET A 1 207 ? -3.492 -0.431 -6.286 1.00 83.19 207 MET A C 1
ATOM 1647 O O . MET A 1 207 ? -3.190 -0.939 -7.365 1.00 83.19 207 MET A O 1
ATOM 1651 N N . ALA A 1 208 ? -4.619 -0.754 -5.648 1.00 82.69 208 ALA A N 1
ATOM 1652 C CA . ALA A 1 208 ? -5.593 -1.692 -6.199 1.00 82.69 208 ALA A CA 1
ATOM 1653 C C . ALA A 1 208 ? -6.175 -1.184 -7.528 1.00 82.69 208 ALA A C 1
ATOM 1655 O O . ALA A 1 208 ? -6.280 -1.958 -8.478 1.00 82.69 208 ALA A O 1
ATOM 1656 N N . LYS A 1 209 ? -6.482 0.117 -7.622 1.00 84.25 209 LYS A N 1
ATOM 1657 C CA . LYS A 1 209 ? -6.941 0.760 -8.861 1.00 84.25 209 LYS A CA 1
ATOM 1658 C C . LYS A 1 209 ? -5.887 0.660 -9.965 1.00 84.25 209 LYS A C 1
ATOM 1660 O O . LYS A 1 209 ? -6.211 0.182 -11.047 1.00 84.25 209 LYS A O 1
ATOM 1665 N N . ALA A 1 210 ? -4.636 1.035 -9.682 1.00 81.50 210 ALA A N 1
ATOM 1666 C CA . ALA A 1 210 ? -3.534 0.941 -10.644 1.00 81.50 210 ALA A CA 1
ATOM 1667 C C . ALA A 1 210 ? -3.335 -0.498 -11.148 1.00 81.50 210 ALA A C 1
ATOM 1669 O O . ALA A 1 210 ? -3.188 -0.741 -12.344 1.00 81.50 210 ALA A O 1
ATOM 1670 N N . ARG A 1 211 ? -3.415 -1.474 -10.237 1.00 78.88 211 ARG A N 1
ATOM 1671 C CA . ARG A 1 211 ? -3.322 -2.895 -10.574 1.00 78.88 211 ARG A CA 1
ATOM 1672 C C . ARG A 1 211 ? -4.480 -3.361 -11.466 1.00 78.88 211 ARG A C 1
ATOM 1674 O O . ARG A 1 211 ? -4.248 -4.093 -12.420 1.00 78.88 211 ARG A O 1
ATOM 1681 N N . ASN A 1 212 ? -5.710 -2.944 -11.169 1.00 77.38 212 ASN A N 1
ATOM 1682 C CA . ASN A 1 212 ? -6.889 -3.320 -11.953 1.00 77.38 212 ASN A CA 1
ATOM 1683 C C . ASN A 1 212 ? -6.856 -2.741 -13.375 1.00 77.38 212 ASN A C 1
ATOM 1685 O O . ASN A 1 212 ? -7.241 -3.439 -14.308 1.00 77.38 212 ASN A O 1
ATOM 1689 N N . ILE A 1 213 ? -6.361 -1.509 -13.547 1.00 78.69 213 ILE A N 1
ATOM 1690 C CA . ILE A 1 213 ? -6.163 -0.899 -14.873 1.00 78.69 213 ILE A CA 1
ATOM 1691 C C . ILE A 1 213 ? -5.203 -1.759 -15.706 1.00 78.69 213 ILE A C 1
ATOM 1693 O O . ILE A 1 213 ? -5.553 -2.192 -16.797 1.00 78.69 213 ILE A O 1
ATOM 1697 N N . LEU A 1 214 ? -4.056 -2.137 -15.136 1.00 71.38 214 LEU A N 1
ATOM 1698 C CA . LEU A 1 214 ? -3.073 -2.980 -15.822 1.00 71.38 214 LEU A CA 1
ATOM 1699 C C . LEU A 1 214 ? -3.638 -4.351 -16.255 1.00 71.38 214 LEU A C 1
ATOM 1701 O O . LEU A 1 214 ? -3.280 -4.881 -17.310 1.00 71.38 214 LEU A O 1
ATOM 1705 N N . TYR A 1 215 ? -4.507 -4.959 -15.443 1.00 71.81 215 TYR A N 1
ATOM 1706 C CA . TYR A 1 215 ? -5.157 -6.223 -15.811 1.00 71.81 215 TYR A CA 1
ATOM 1707 C C . TYR A 1 215 ? -6.153 -6.065 -16.956 1.00 71.81 215 TYR A C 1
ATOM 1709 O O . TYR A 1 215 ? -6.257 -6.971 -17.783 1.00 71.81 215 TYR A O 1
ATOM 1717 N N . ARG A 1 216 ? -6.856 -4.929 -17.018 1.00 64.31 216 ARG A N 1
ATOM 1718 C CA . ARG A 1 216 ? -7.782 -4.621 -18.111 1.00 64.31 216 ARG A CA 1
ATOM 1719 C C . ARG A 1 216 ? -7.039 -4.511 -19.440 1.00 64.31 216 ARG A C 1
ATOM 1721 O O . ARG A 1 216 ? -7.450 -5.148 -20.403 1.00 64.31 216 ARG A O 1
ATOM 1728 N N . ASP A 1 217 ? -5.929 -3.781 -19.463 1.00 61.41 217 ASP A N 1
ATOM 1729 C CA . ASP A 1 217 ? -5.193 -3.492 -20.701 1.00 61.41 217 ASP A CA 1
ATOM 1730 C C . ASP A 1 217 ? -4.475 -4.723 -21.273 1.00 61.41 217 ASP A C 1
ATOM 1732 O O . ASP A 1 217 ? -4.226 -4.813 -22.469 1.00 61.41 217 ASP A O 1
ATOM 1736 N N . THR A 1 218 ? -4.140 -5.705 -20.430 1.00 56.94 218 THR A N 1
ATOM 1737 C CA . THR A 1 218 ? -3.344 -6.874 -20.843 1.00 56.94 218 THR A CA 1
ATOM 1738 C C . THR A 1 218 ? -4.172 -8.093 -21.247 1.00 56.94 218 THR A C 1
ATOM 1740 O O . THR A 1 218 ? -3.591 -9.153 -21.487 1.00 56.94 218 THR A O 1
ATOM 1743 N N . GLY A 1 219 ? -5.508 -8.005 -21.252 1.00 53.53 219 GLY A N 1
ATOM 1744 C CA . GLY A 1 219 ? -6.408 -9.132 -21.550 1.00 53.53 219 GLY A CA 1
ATOM 1745 C C . GLY A 1 219 ? -6.349 -10.290 -20.539 1.00 53.53 219 GLY A C 1
ATOM 1746 O O . GLY A 1 219 ? -7.192 -11.178 -20.560 1.00 53.53 219 GLY A O 1
ATOM 1747 N N . ARG A 1 220 ? -5.401 -10.264 -19.590 1.00 49.09 220 ARG A N 1
ATOM 1748 C CA . ARG A 1 220 ? -5.282 -11.187 -18.451 1.00 49.09 220 ARG A CA 1
ATOM 1749 C C . ARG A 1 220 ? -6.104 -10.697 -17.269 1.00 49.09 220 ARG A C 1
ATOM 1751 O O . ARG A 1 220 ? -5.647 -10.718 -16.124 1.00 49.09 220 ARG A O 1
ATOM 1758 N N . ASN A 1 221 ? -7.310 -10.231 -17.550 1.00 42.78 221 ASN A N 1
ATOM 1759 C CA . ASN A 1 221 ? -8.295 -10.098 -16.504 1.00 42.78 221 ASN A CA 1
ATOM 1760 C C . ASN A 1 221 ? -8.639 -11.540 -16.098 1.00 42.78 221 ASN A C 1
ATOM 1762 O O . ASN A 1 221 ? -9.089 -12.292 -16.965 1.00 42.78 221 ASN A O 1
ATOM 1766 N N . PRO A 1 222 ? -8.435 -11.989 -14.845 1.00 46.53 222 PRO A N 1
ATOM 1767 C CA . PRO A 1 222 ? -9.255 -13.092 -14.376 1.00 46.53 222 PRO A CA 1
ATOM 1768 C C . PRO A 1 222 ? -10.670 -12.553 -14.527 1.00 46.53 222 PRO A C 1
ATOM 1770 O O . PRO A 1 222 ? -11.021 -11.607 -13.827 1.00 46.53 222 PRO A O 1
ATOM 1773 N N . VAL A 1 223 ? -11.402 -13.008 -15.545 1.00 41.06 223 VAL A N 1
ATOM 1774 C CA . VAL A 1 223 ? -12.730 -12.490 -15.846 1.00 41.06 223 VAL A CA 1
ATOM 1775 C C . VAL A 1 223 ? -13.522 -12.627 -14.556 1.00 41.06 223 VAL A C 1
ATOM 1777 O O . VAL A 1 223 ? -13.852 -13.728 -14.120 1.00 41.06 223 VAL A O 1
ATOM 1780 N N . PHE A 1 224 ? -13.720 -11.496 -13.881 1.00 43.91 224 PHE A N 1
ATOM 1781 C CA . PHE A 1 224 ? -14.518 -11.392 -12.678 1.00 43.91 224 PHE A CA 1
ATOM 1782 C C . PHE A 1 224 ? -15.963 -11.477 -13.151 1.00 43.91 224 PHE A C 1
ATOM 1784 O O . PHE A 1 224 ? -16.671 -10.477 -13.231 1.00 43.91 224 PHE A O 1
ATOM 1791 N N . TYR A 1 225 ? -16.387 -12.685 -13.521 1.00 31.19 225 TYR A N 1
ATOM 1792 C CA . TYR A 1 225 ? -17.798 -12.991 -13.605 1.00 31.19 225 TYR A CA 1
ATOM 1793 C C . TYR A 1 225 ? -18.395 -12.742 -12.209 1.00 31.19 225 TYR A C 1
ATOM 1795 O O . TYR A 1 225 ? -17.805 -13.154 -11.205 1.00 31.19 225 TYR A O 1
ATOM 1803 N N . PRO A 1 226 ? -19.542 -12.054 -12.103 1.00 33.84 226 PRO A N 1
ATOM 1804 C CA . PRO A 1 226 ? -20.141 -11.671 -10.822 1.00 33.84 226 PRO A CA 1
ATOM 1805 C C . PRO A 1 226 ? -20.599 -12.859 -9.957 1.00 33.84 226 PRO A C 1
ATOM 1807 O O . PRO A 1 226 ? -21.014 -12.658 -8.817 1.00 33.84 226 PRO A O 1
ATOM 1810 N N . HIS A 1 227 ? -20.463 -14.100 -10.426 1.00 33.53 227 HIS A N 1
ATOM 1811 C CA . HIS A 1 227 ? -20.711 -15.284 -9.618 1.00 33.53 227 HIS A CA 1
ATOM 1812 C C . HIS A 1 227 ? -19.417 -15.800 -8.983 1.00 33.53 227 HIS A C 1
ATOM 1814 O O . HIS A 1 227 ? -18.548 -16.344 -9.655 1.00 33.53 227 HIS A O 1
ATOM 1820 N N . LYS A 1 228 ? -19.361 -15.691 -7.648 1.00 36.75 228 LYS A N 1
ATOM 1821 C CA . LYS A 1 228 ? -18.330 -16.225 -6.733 1.00 36.75 228 LYS A CA 1
ATOM 1822 C C . LYS A 1 228 ? -17.070 -15.360 -6.598 1.00 36.75 228 LYS A C 1
ATOM 1824 O O . LYS A 1 228 ? -15.964 -15.731 -6.982 1.00 36.75 228 LYS A O 1
ATOM 1829 N N . ARG A 1 229 ? -17.230 -14.208 -5.940 1.00 34.66 229 ARG A N 1
ATOM 1830 C CA . ARG A 1 229 ? -16.104 -13.434 -5.399 1.00 34.66 229 ARG A CA 1
ATOM 1831 C C . ARG A 1 229 ? -15.354 -14.238 -4.319 1.00 34.66 229 ARG A C 1
ATOM 1833 O O . ARG A 1 229 ? -15.963 -14.712 -3.364 1.00 34.66 229 ARG A O 1
ATOM 1840 N N . LEU A 1 230 ? -14.019 -14.227 -4.370 1.00 38.72 230 LEU A N 1
ATOM 1841 C CA . LEU A 1 230 ? -13.214 -14.039 -3.156 1.00 38.72 230 LEU A CA 1
ATOM 1842 C C . LEU A 1 230 ? -13.406 -12.582 -2.724 1.00 38.72 230 LEU A C 1
ATOM 1844 O O . LEU A 1 230 ? -12.644 -11.689 -3.094 1.00 38.72 230 LEU A O 1
ATOM 1848 N N . SER A 1 231 ? -14.502 -12.316 -2.028 1.00 33.44 231 SER A N 1
ATOM 1849 C CA . SER A 1 231 ? -14.809 -10.998 -1.491 1.00 33.44 231 SER A CA 1
ATOM 1850 C C . SER A 1 231 ? -14.289 -10.916 -0.067 1.00 33.44 231 SER A C 1
ATOM 1852 O O . SER A 1 231 ? -14.654 -11.733 0.772 1.00 33.44 231 SER A O 1
ATOM 1854 N N . LYS A 1 232 ? -13.554 -9.845 0.247 1.00 34.62 232 LYS A N 1
ATOM 1855 C CA . LYS A 1 232 ? -13.921 -9.123 1.467 1.00 34.62 232 LYS A CA 1
ATOM 1856 C C . LYS A 1 232 ? -15.361 -8.679 1.235 1.00 34.62 232 LYS A C 1
ATOM 1858 O O . LYS A 1 232 ? -15.611 -7.859 0.351 1.00 34.62 232 LYS A O 1
ATOM 1863 N N . ILE A 1 233 ? -16.305 -9.354 1.877 1.00 34.53 233 ILE A N 1
ATOM 1864 C CA . ILE A 1 233 ? -17.698 -8.933 1.841 1.00 34.53 233 ILE A CA 1
ATOM 1865 C C . ILE A 1 233 ? -17.743 -7.706 2.747 1.00 34.53 233 ILE A C 1
ATOM 1867 O O . ILE A 1 233 ? -17.491 -7.813 3.941 1.00 34.53 233 ILE A O 1
ATOM 1871 N N . TYR A 1 234 ? -17.947 -6.539 2.145 1.00 35.28 234 TYR A N 1
ATOM 1872 C CA . TYR A 1 234 ? -18.242 -5.308 2.861 1.00 35.28 234 TYR A CA 1
ATOM 1873 C C . TYR A 1 234 ? -19.762 -5.169 2.825 1.00 35.28 234 TYR A C 1
ATOM 1875 O O . TYR A 1 234 ? -20.311 -4.919 1.753 1.00 35.28 234 TYR A O 1
ATOM 1883 N N . TYR A 1 235 ? -20.434 -5.390 3.951 1.00 32.84 235 TYR A N 1
ATOM 1884 C CA . TYR A 1 235 ? -21.806 -4.922 4.123 1.00 32.84 235 TYR A CA 1
ATOM 1885 C C . TYR A 1 235 ? -21.727 -3.512 4.708 1.00 32.84 235 TYR A C 1
ATOM 1887 O O . TYR A 1 235 ? -21.100 -3.302 5.739 1.00 32.84 235 TYR A O 1
ATOM 1895 N N . PHE A 1 236 ? -22.298 -2.546 3.994 1.00 26.42 236 PHE A N 1
ATOM 1896 C CA . PHE A 1 236 ? -22.626 -1.230 4.528 1.00 26.42 236 PHE A CA 1
ATOM 1897 C C . PHE A 1 236 ? -24.113 -1.297 4.877 1.00 26.42 236 PHE A C 1
ATOM 1899 O O . PHE A 1 236 ? -24.937 -1.401 3.969 1.00 26.42 236 PHE A O 1
ATOM 1906 N N . SER A 1 237 ? -24.452 -1.297 6.164 1.00 26.77 237 SER A N 1
ATOM 1907 C CA . SER A 1 237 ? -25.818 -1.016 6.604 1.00 26.77 237 SER A CA 1
ATOM 1908 C C . SER A 1 237 ? -25.901 0.488 6.838 1.00 26.77 237 SER A C 1
ATOM 1910 O O . SER A 1 237 ? -25.431 0.989 7.852 1.00 26.77 237 SER A O 1
ATOM 1912 N N . SER A 1 238 ? -26.397 1.236 5.854 1.00 26.09 238 SER A N 1
ATOM 1913 C CA . SER A 1 238 ? -26.727 2.651 6.029 1.00 26.09 238 SER A CA 1
ATOM 1914 C C . SER A 1 238 ? -28.243 2.783 6.060 1.00 26.09 238 SER A C 1
ATOM 1916 O O . SER A 1 238 ? -28.870 2.935 5.011 1.00 26.09 238 SER A O 1
ATOM 1918 N N . TYR A 1 239 ? -28.838 2.719 7.250 1.00 28.22 239 TYR A N 1
ATOM 1919 C CA . TYR A 1 239 ? -30.199 3.207 7.446 1.00 28.22 239 TYR A CA 1
ATOM 1920 C C . TYR A 1 239 ? -30.136 4.721 7.654 1.00 28.22 239 TYR A C 1
ATOM 1922 O O . TYR A 1 239 ? -29.925 5.213 8.756 1.00 28.22 239 TYR A O 1
ATOM 1930 N N . PHE A 1 240 ? -30.293 5.467 6.562 1.00 27.23 240 PHE A N 1
ATOM 1931 C CA . PHE A 1 240 ? -30.677 6.874 6.621 1.00 27.23 240 PHE A CA 1
ATOM 1932 C C . PHE A 1 240 ? -32.199 6.911 6.812 1.00 27.23 240 PHE A C 1
ATOM 1934 O O . PHE A 1 240 ? -32.954 6.801 5.850 1.00 27.23 240 PHE A O 1
ATOM 1941 N N . SER A 1 241 ? -32.655 7.016 8.060 1.00 32.06 241 SER A N 1
ATOM 1942 C CA . SER A 1 241 ? -34.018 7.453 8.369 1.00 32.06 241 SER A CA 1
ATOM 1943 C C . SER A 1 241 ? -33.973 8.961 8.586 1.00 32.06 241 SER A C 1
ATOM 1945 O O . SER A 1 241 ? -33.648 9.423 9.677 1.00 32.06 241 SER A O 1
ATOM 1947 N N . ALA A 1 242 ? -34.276 9.726 7.541 1.00 29.05 242 ALA A N 1
ATOM 1948 C CA . ALA A 1 242 ? -34.591 11.142 7.665 1.00 29.05 242 ALA A CA 1
ATOM 1949 C C . ALA A 1 242 ? -36.093 11.316 7.419 1.00 29.05 242 ALA A C 1
ATOM 1951 O O . ALA A 1 242 ? -36.521 11.596 6.304 1.00 29.05 242 ALA A O 1
ATOM 1952 N N . ASN A 1 243 ? -36.884 11.118 8.474 1.00 32.75 243 ASN A N 1
ATOM 1953 C CA . ASN A 1 243 ? -38.159 11.811 8.603 1.00 32.75 243 ASN A CA 1
ATOM 1954 C C . ASN A 1 243 ? -37.821 13.241 9.036 1.00 32.75 243 ASN A C 1
ATOM 1956 O O . ASN A 1 243 ? -37.277 13.438 10.122 1.00 32.75 243 ASN A O 1
ATOM 1960 N N . PHE A 1 244 ? -38.105 14.218 8.183 1.00 31.70 244 PHE A N 1
ATOM 1961 C CA . PHE A 1 244 ? -38.269 15.606 8.609 1.00 31.70 244 PHE A CA 1
ATOM 1962 C C . PHE A 1 244 ? -39.776 15.913 8.680 1.00 31.70 244 PHE A C 1
ATOM 1964 O O . PHE A 1 244 ? -40.533 15.269 7.949 1.00 31.70 244 PHE A O 1
ATOM 1971 N N . PRO A 1 245 ? -40.196 16.809 9.594 1.00 48.25 245 PRO A N 1
ATOM 1972 C CA . PRO A 1 245 ? -41.597 17.166 9.820 1.00 48.25 245 PRO A CA 1
ATOM 1973 C C . PRO A 1 245 ? -42.267 17.807 8.602 1.00 48.25 245 PRO A C 1
ATOM 1975 O O . PRO A 1 245 ? -41.555 18.451 7.796 1.00 48.25 245 PRO A O 1
#

Sequence (245 aa):
MVGDCNMVEEPMDRLPMRSNKAALVDALDDLKSTLQMEDRCLDRIYVRTQCSDNCFKWKIELSGLKTDHKMVSVRFTSKSAPLVGGGRWVMPTHLLYNKTLADFVNQEGMNLEDSFDILENEIEWDANKNKQTAWADFRGKFIALARKRAKVVVPKITRKINTLEALIDAISNDPTLPEDERSLTTDILKAKLSALEQRRHCSTRAMAKARNILYRDTGRNPVFYPHKRLSKIYYFSSYFSANFP